Protein AF-A0A315W8T7-F1 (afdb_monomer_lite)

Structure (mmCIF, N/CA/C/O backbone):
data_AF-A0A315W8T7-F1
#
_entry.id   AF-A0A315W8T7-F1
#
loop_
_atom_site.group_PDB
_atom_site.id
_atom_site.type_symbol
_atom_site.label_atom_id
_atom_site.label_alt_id
_atom_site.label_comp_id
_atom_site.label_asym_id
_atom_site.label_entity_id
_atom_site.label_seq_id
_atom_site.pdbx_PDB_ins_code
_atom_site.Cartn_x
_atom_site.Cartn_y
_atom_site.Cartn_z
_atom_site.occupancy
_atom_site.B_iso_or_equiv
_atom_site.auth_seq_id
_atom_site.auth_comp_id
_atom_site.auth_asym_id
_atom_site.auth_atom_id
_atom_site.pdbx_PDB_model_num
ATOM 1 N N . MET A 1 1 ? 5.583 -38.171 -10.403 1.00 35.69 1 MET A N 1
ATOM 2 C CA . MET A 1 1 ? 5.996 -39.082 -11.486 1.00 35.69 1 MET A CA 1
ATOM 3 C C . MET A 1 1 ? 5.333 -38.580 -12.747 1.00 35.69 1 MET A C 1
ATOM 5 O O . MET A 1 1 ? 4.126 -38.417 -12.701 1.00 35.69 1 MET A O 1
ATOM 9 N N . GLU A 1 2 ? 5.968 -38.233 -13.852 1.00 38.88 2 GLU A N 1
ATOM 10 C CA . GLU A 1 2 ? 7.343 -38.261 -14.375 1.00 38.88 2 GLU A CA 1
ATOM 11 C C . GLU A 1 2 ? 7.248 -37.326 -15.604 1.00 38.88 2 GLU A C 1
ATOM 13 O O . GLU A 1 2 ? 6.232 -37.325 -16.294 1.00 38.88 2 GLU A O 1
ATOM 18 N N . GLU A 1 3 ? 8.042 -36.261 -15.670 1.00 45.16 3 GLU A N 1
ATOM 19 C CA . GLU A 1 3 ? 9.165 -36.092 -16.610 1.00 45.16 3 GLU A CA 1
ATOM 20 C C . GLU A 1 3 ? 9.016 -36.660 -18.038 1.00 45.16 3 GLU A C 1
ATOM 22 O O . GLU A 1 3 ? 8.542 -37.772 -18.241 1.00 45.16 3 GLU A O 1
ATOM 27 N N . ALA A 1 4 ? 9.586 -35.892 -18.984 1.00 41.66 4 ALA A N 1
ATOM 28 C CA . ALA A 1 4 ? 9.868 -36.165 -20.405 1.00 41.66 4 ALA A CA 1
ATOM 29 C C . ALA A 1 4 ? 8.889 -35.470 -21.385 1.00 41.66 4 ALA A C 1
ATOM 31 O O . ALA A 1 4 ? 7.680 -35.564 -21.253 1.00 41.66 4 ALA A O 1
ATOM 32 N N . LEU A 1 5 ? 9.304 -34.720 -22.409 1.00 43.66 5 LEU A N 1
ATOM 33 C CA . LEU A 1 5 ? 10.569 -34.694 -23.136 1.00 43.66 5 LEU A CA 1
ATOM 34 C C . LEU A 1 5 ? 10.911 -33.264 -23.587 1.00 43.66 5 LEU A C 1
ATOM 36 O O . LEU A 1 5 ? 10.234 -32.679 -24.433 1.00 43.66 5 LEU A O 1
ATOM 40 N N . PHE A 1 6 ? 12.053 -32.767 -23.118 1.00 43.19 6 PHE A N 1
ATOM 41 C CA . PHE A 1 6 ? 12.866 -31.812 -23.863 1.00 43.19 6 PHE A CA 1
ATOM 42 C C . PHE A 1 6 ? 13.273 -32.464 -25.191 1.00 43.19 6 PHE A C 1
ATOM 44 O O . PHE A 1 6 ? 14.019 -33.444 -25.195 1.00 43.19 6 PHE A O 1
ATOM 51 N N . LYS A 1 7 ? 12.825 -31.920 -26.326 1.00 41.91 7 LYS A N 1
ATOM 52 C CA . LYS A 1 7 ? 13.431 -32.226 -27.625 1.00 41.91 7 LYS A CA 1
ATOM 53 C C . LYS A 1 7 ? 14.141 -30.983 -28.137 1.00 41.91 7 LYS A C 1
ATOM 55 O O . LYS A 1 7 ? 13.555 -30.099 -28.751 1.00 41.91 7 LYS A O 1
ATOM 60 N N . VAL A 1 8 ? 15.426 -30.944 -27.810 1.00 42.12 8 VAL A N 1
ATOM 61 C CA . VAL A 1 8 ? 16.428 -30.035 -28.355 1.00 42.12 8 VAL A CA 1
ATOM 62 C C . VAL A 1 8 ? 16.447 -30.198 -29.875 1.00 42.12 8 VAL A C 1
ATOM 64 O O . VAL A 1 8 ? 16.855 -31.237 -30.390 1.00 42.12 8 VAL A O 1
ATOM 67 N N . VAL A 1 9 ? 15.999 -29.174 -30.599 1.00 43.19 9 VAL A N 1
ATOM 68 C CA . VAL A 1 9 ? 16.287 -29.028 -32.028 1.00 43.19 9 VAL A CA 1
ATOM 69 C C . VAL A 1 9 ? 17.625 -28.306 -32.128 1.00 43.19 9 VAL A C 1
ATOM 71 O O . VAL A 1 9 ? 17.705 -27.082 -32.099 1.00 43.19 9 VAL A O 1
ATOM 74 N N . LEU A 1 10 ? 18.696 -29.095 -32.187 1.00 48.53 10 LEU A N 1
ATOM 75 C CA . LEU A 1 10 ? 20.009 -28.638 -32.619 1.00 48.53 10 LEU A CA 1
ATOM 76 C C . LEU A 1 10 ? 20.023 -28.689 -34.151 1.00 48.53 10 LEU A C 1
ATOM 78 O O . LEU A 1 10 ? 19.919 -29.780 -34.704 1.00 48.53 10 LEU A O 1
ATOM 82 N N . CYS A 1 11 ? 20.103 -27.528 -34.807 1.00 48.28 11 CYS A N 1
ATOM 83 C CA . CYS A 1 11 ? 20.829 -27.290 -36.066 1.00 48.28 11 CYS A CA 1
ATOM 84 C C . CYS A 1 11 ? 20.445 -25.920 -36.647 1.00 48.28 11 CYS A C 1
ATOM 86 O O . CYS A 1 11 ? 19.609 -25.821 -37.539 1.00 48.28 11 CYS A O 1
ATOM 88 N N . SER A 1 12 ? 21.118 -24.858 -36.206 1.00 48.66 12 SER A N 1
ATOM 89 C CA . SER A 1 12 ? 21.429 -23.757 -37.119 1.00 48.66 12 SER A CA 1
ATOM 90 C C . SER A 1 12 ? 22.942 -23.634 -37.179 1.00 48.66 12 SER A C 1
ATOM 92 O O . SER A 1 12 ? 23.592 -23.095 -36.287 1.00 48.66 12 SER A O 1
ATOM 94 N N . THR A 1 13 ? 23.516 -24.222 -38.220 1.00 50.03 13 THR A N 1
ATOM 95 C CA . THR A 1 13 ? 24.895 -23.985 -38.628 1.00 50.03 13 THR A CA 1
ATOM 96 C C . THR A 1 13 ? 25.105 -22.481 -38.778 1.00 50.03 13 THR A C 1
ATOM 98 O O . THR A 1 13 ? 24.496 -21.864 -39.651 1.00 50.03 13 THR A O 1
ATOM 101 N N . ASN A 1 14 ? 25.954 -21.894 -37.933 1.00 51.84 14 ASN A N 1
ATOM 102 C CA . ASN A 1 14 ? 26.433 -20.522 -38.087 1.00 51.84 14 ASN A CA 1
ATOM 103 C C . ASN A 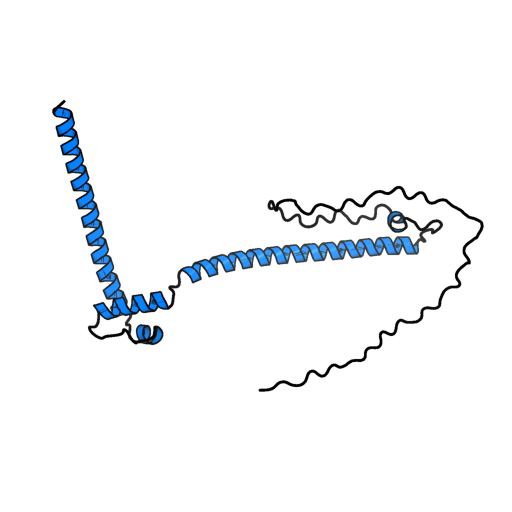1 14 ? 27.254 -20.439 -39.377 1.00 51.84 14 ASN A C 1
ATOM 105 O O . ASN A 1 14 ? 28.462 -20.675 -39.384 1.00 51.84 14 ASN A O 1
ATOM 109 N N . HIS A 1 15 ? 26.583 -20.173 -40.493 1.00 56.75 15 HIS A N 1
ATOM 110 C CA . HIS A 1 15 ? 27.229 -19.986 -41.778 1.00 56.75 15 HIS A CA 1
ATOM 111 C C . HIS A 1 15 ? 27.751 -18.551 -41.829 1.00 56.75 15 HIS A C 1
ATOM 113 O O . HIS A 1 15 ? 27.024 -17.619 -42.158 1.00 56.75 15 HIS A O 1
ATOM 119 N N . ILE A 1 16 ? 29.011 -18.366 -41.435 1.00 63.44 16 ILE A N 1
ATOM 120 C CA . ILE A 1 16 ? 29.723 -17.111 -41.670 1.00 63.44 16 ILE A CA 1
ATOM 121 C C . ILE A 1 16 ? 29.993 -17.066 -43.179 1.00 63.44 16 ILE A C 1
ATOM 123 O O . ILE A 1 16 ? 30.723 -17.932 -43.673 1.00 63.44 16 ILE A O 1
ATOM 127 N N . PRO A 1 17 ? 29.419 -16.119 -43.940 1.00 62.16 17 PRO A N 1
ATOM 128 C CA . PRO A 1 17 ? 29.743 -16.003 -45.350 1.00 62.16 17 PRO A CA 1
ATOM 129 C C . PRO A 1 17 ? 31.244 -15.733 -45.470 1.00 62.16 17 PRO A C 1
ATOM 131 O O . PRO A 1 17 ? 31.768 -14.786 -44.881 1.00 62.16 17 PRO A O 1
ATOM 134 N N . SER A 1 18 ? 31.946 -16.589 -46.215 1.00 61.75 18 SER A N 1
ATOM 135 C CA . SER A 1 18 ? 33.353 -16.386 -46.555 1.00 61.75 18 SER A CA 1
ATOM 136 C C . SER A 1 18 ? 33.446 -15.169 -47.477 1.00 61.75 18 SER A C 1
ATOM 138 O O . SER A 1 18 ? 33.371 -15.270 -48.702 1.00 61.75 18 SER A O 1
ATOM 140 N N . GLY A 1 19 ? 33.513 -13.982 -46.875 1.00 62.97 19 GLY A N 1
ATOM 141 C CA . GLY A 1 19 ? 33.793 -12.745 -47.585 1.00 62.97 19 GLY A CA 1
ATOM 142 C C . GLY A 1 19 ? 35.119 -12.891 -48.324 1.00 62.97 19 GLY A C 1
ATOM 143 O O . GLY A 1 19 ? 36.093 -13.404 -47.770 1.00 62.97 19 GLY A O 1
ATOM 144 N N . ARG A 1 20 ? 35.156 -12.470 -49.593 1.00 64.19 20 ARG A N 1
ATOM 145 C CA . ARG A 1 20 ? 36.379 -12.505 -50.402 1.00 64.19 20 ARG A CA 1
ATOM 146 C C . ARG A 1 20 ? 37.486 -11.757 -49.665 1.00 64.19 20 ARG A C 1
ATOM 148 O O . ARG A 1 20 ? 37.359 -10.566 -49.392 1.00 64.19 20 ARG A O 1
ATOM 155 N N . GLN A 1 21 ? 38.572 -12.458 -49.357 1.00 67.38 21 GLN A N 1
ATOM 156 C CA . GLN A 1 21 ? 39.757 -11.850 -48.775 1.00 67.38 21 GLN A CA 1
ATOM 157 C C . GLN A 1 21 ? 40.348 -10.878 -49.800 1.00 67.38 21 GLN A C 1
ATOM 159 O O . GLN A 1 21 ? 40.832 -11.293 -50.853 1.00 67.38 21 GLN A O 1
ATOM 164 N N . LEU A 1 22 ? 40.266 -9.577 -49.511 1.00 68.00 22 LEU A N 1
ATOM 165 C CA . LEU A 1 22 ? 40.914 -8.562 -50.334 1.00 68.00 22 LEU A CA 1
ATOM 166 C C . LEU A 1 22 ? 42.430 -8.834 -50.355 1.00 68.00 22 LEU A C 1
ATOM 168 O O . LEU A 1 22 ? 42.991 -9.205 -49.315 1.00 68.00 22 LEU A O 1
ATOM 172 N N . PRO A 1 23 ? 43.103 -8.674 -51.509 1.00 64.00 23 PRO A N 1
ATOM 173 C CA . PRO A 1 23 ? 44.546 -8.848 -51.594 1.00 64.00 23 PRO A CA 1
ATOM 174 C C . PRO A 1 23 ? 45.221 -7.888 -50.611 1.00 64.00 23 PRO A C 1
ATOM 176 O O . PRO A 1 23 ? 45.078 -6.670 -50.707 1.00 64.00 23 PRO A O 1
ATOM 179 N N . ARG A 1 24 ? 45.922 -8.447 -49.619 1.00 71.88 24 ARG A N 1
ATOM 180 C CA . ARG A 1 24 ? 46.665 -7.660 -48.633 1.00 71.88 24 ARG A CA 1
ATOM 181 C C . ARG A 1 24 ? 47.980 -7.210 -49.250 1.00 71.88 24 ARG A C 1
ATOM 183 O O . ARG A 1 24 ? 48.739 -8.035 -49.751 1.00 71.88 24 ARG A O 1
ATOM 190 N N . THR A 1 25 ? 48.273 -5.920 -49.159 1.00 67.06 25 THR A N 1
ATOM 191 C CA . THR A 1 25 ? 49.606 -5.397 -49.460 1.00 67.06 25 THR A CA 1
ATOM 192 C C . THR A 1 25 ? 50.591 -5.939 -48.415 1.00 67.06 25 THR A C 1
ATOM 194 O O . THR A 1 25 ? 50.316 -5.805 -47.218 1.00 67.06 25 THR A O 1
ATOM 197 N N . PRO A 1 26 ? 51.716 -6.566 -48.809 1.00 68.12 26 PRO A N 1
ATOM 198 C CA . PRO A 1 26 ? 52.729 -7.017 -47.861 1.00 68.12 26 PRO A CA 1
ATOM 199 C C . PRO A 1 26 ? 53.259 -5.845 -47.019 1.00 68.12 26 PRO A C 1
ATOM 201 O O . PRO A 1 26 ? 53.416 -4.741 -47.552 1.00 68.12 26 PRO A O 1
ATOM 204 N N . PRO A 1 27 ? 53.546 -6.050 -45.721 1.00 61.31 27 PRO A N 1
ATOM 205 C CA . PRO A 1 27 ? 54.082 -4.996 -44.870 1.00 61.31 27 PRO A CA 1
ATOM 206 C C . PRO A 1 27 ? 55.426 -4.504 -45.419 1.00 61.31 27 PRO A C 1
ATOM 208 O O . PRO A 1 27 ? 56.338 -5.291 -45.671 1.00 61.31 27 PRO A O 1
ATOM 211 N N . MET A 1 28 ? 55.544 -3.188 -45.614 1.00 59.66 28 MET A N 1
ATOM 212 C CA . MET A 1 28 ? 56.778 -2.564 -46.087 1.00 59.66 28 MET A CA 1
ATOM 213 C C . MET A 1 28 ? 57.877 -2.731 -45.031 1.00 59.66 28 MET A C 1
ATOM 215 O O . MET A 1 28 ? 57.798 -2.169 -43.941 1.00 59.66 28 MET A O 1
ATOM 219 N N . THR A 1 29 ? 58.925 -3.485 -45.360 1.00 57.62 29 THR A N 1
ATOM 220 C CA . THR A 1 29 ? 60.045 -3.816 -44.459 1.00 57.62 29 THR A CA 1
ATOM 221 C C . THR A 1 29 ? 60.957 -2.628 -44.128 1.00 57.62 29 THR A C 1
ATOM 223 O O . THR A 1 29 ? 61.829 -2.744 -43.269 1.00 57.62 29 THR A O 1
ATOM 226 N N . SER A 1 30 ? 60.761 -1.473 -44.769 1.00 52.28 30 SER A N 1
ATOM 227 C CA . SER A 1 30 ? 61.635 -0.301 -44.657 1.00 52.28 30 SER A CA 1
ATOM 228 C C . SER A 1 30 ? 61.179 0.767 -43.654 1.00 52.28 30 SER A C 1
ATOM 230 O O . SER A 1 30 ? 61.871 1.769 -43.492 1.00 52.28 30 SER A O 1
ATOM 232 N N . VAL A 1 31 ? 60.063 0.581 -42.936 1.00 55.31 31 VAL A N 1
ATOM 233 C CA . VAL A 1 31 ? 59.554 1.585 -41.980 1.00 55.31 31 VAL A CA 1
ATOM 234 C C . VAL A 1 31 ? 59.593 1.049 -40.546 1.00 55.31 31 VAL A C 1
ATOM 236 O O . VAL A 1 31 ? 58.582 0.628 -39.992 1.00 55.31 31 VAL A O 1
ATOM 239 N N . LYS A 1 32 ? 60.764 1.111 -39.900 1.00 54.44 32 LYS A N 1
ATOM 240 C CA . LYS A 1 32 ? 60.857 1.026 -38.432 1.00 54.44 32 LYS A CA 1
ATOM 241 C C . LYS A 1 32 ? 60.460 2.378 -37.835 1.00 54.44 32 LYS A C 1
ATOM 243 O O . LYS A 1 32 ? 61.314 3.218 -37.574 1.00 54.44 32 LYS A O 1
ATOM 248 N N . LYS A 1 33 ? 59.162 2.615 -37.645 1.00 60.38 33 LYS A N 1
ATOM 249 C CA . LYS A 1 33 ? 58.695 3.705 -36.775 1.00 60.38 33 LYS A CA 1
ATOM 250 C C . LYS A 1 33 ? 58.574 3.160 -35.359 1.00 60.38 33 LYS A C 1
ATOM 252 O O . LYS A 1 33 ? 57.745 2.293 -35.109 1.00 60.38 33 LYS A O 1
ATOM 257 N N . HIS A 1 34 ? 59.431 3.650 -34.467 1.00 51.19 34 HIS A N 1
ATOM 258 C CA . HIS A 1 34 ? 59.309 3.424 -33.031 1.00 51.19 34 HIS A CA 1
ATOM 259 C C . HIS A 1 34 ? 58.008 4.091 -32.568 1.00 51.19 34 HIS A C 1
ATOM 261 O O . HIS A 1 34 ? 57.852 5.304 -32.714 1.00 51.19 34 HIS A O 1
ATOM 267 N N . LEU A 1 35 ? 57.040 3.294 -32.120 1.00 51.88 35 LEU A N 1
ATOM 268 C CA . LEU A 1 35 ? 55.821 3.800 -31.501 1.00 51.88 35 LEU A CA 1
ATOM 269 C C . LEU A 1 35 ? 56.092 3.890 -30.001 1.00 51.88 35 LEU A C 1
ATOM 271 O O . LEU A 1 35 ? 56.124 2.868 -29.321 1.00 51.88 35 LEU A O 1
ATOM 275 N N . ASP A 1 36 ? 56.319 5.106 -29.507 1.00 45.78 36 ASP A N 1
ATOM 276 C CA . ASP A 1 36 ? 56.351 5.367 -28.070 1.00 45.78 36 ASP A CA 1
ATOM 277 C C . ASP A 1 36 ? 54.918 5.359 -27.542 1.00 45.78 36 ASP A C 1
ATOM 279 O O . ASP A 1 36 ? 54.160 6.318 -27.713 1.00 45.78 36 ASP A O 1
ATOM 283 N N . PHE A 1 37 ? 54.545 4.264 -26.890 1.00 45.47 37 PHE A N 1
ATOM 284 C CA . PHE A 1 37 ? 53.369 4.231 -26.038 1.00 45.47 37 PHE A CA 1
ATOM 285 C C . PHE A 1 37 ? 53.787 4.796 -24.684 1.00 45.47 37 PHE A C 1
ATOM 287 O O . PHE A 1 37 ? 54.429 4.119 -23.887 1.00 45.47 37 PHE A O 1
ATOM 294 N N . LYS A 1 38 ? 53.471 6.069 -24.431 1.00 48.69 38 LYS A N 1
ATOM 295 C CA . LYS A 1 38 ? 53.431 6.545 -23.049 1.00 48.69 38 LYS A CA 1
ATOM 296 C C . LYS A 1 38 ? 52.260 5.835 -22.377 1.00 48.69 38 LYS A C 1
ATOM 298 O O . LYS A 1 38 ? 51.123 6.055 -22.791 1.00 48.69 38 LYS A O 1
ATOM 303 N N . ASP A 1 39 ? 52.561 4.995 -21.391 1.00 51.25 39 ASP A N 1
ATOM 304 C CA . ASP A 1 39 ? 51.577 4.432 -20.469 1.00 51.25 39 ASP A CA 1
ATOM 305 C C . ASP A 1 39 ? 50.810 5.586 -19.818 1.00 51.25 39 ASP A C 1
ATOM 307 O O . ASP A 1 39 ? 51.316 6.299 -18.953 1.00 51.25 39 ASP A O 1
ATOM 311 N N . VAL A 1 40 ? 49.587 5.807 -20.287 1.00 53.53 40 VAL A N 1
ATOM 312 C CA . VAL A 1 40 ? 48.563 6.487 -19.507 1.00 53.53 40 VAL A CA 1
ATOM 313 C C . VAL A 1 40 ? 47.655 5.369 -19.038 1.00 53.53 40 VAL A C 1
ATOM 315 O O . VAL A 1 40 ? 46.880 4.827 -19.828 1.00 53.53 40 VAL A O 1
ATOM 318 N N . GLU A 1 41 ? 47.809 4.984 -17.773 1.00 45.50 41 GLU A N 1
ATOM 319 C CA . GLU A 1 41 ? 46.903 4.040 -17.129 1.00 45.50 41 GLU A CA 1
ATOM 320 C C . GLU A 1 41 ? 45.456 4.539 -17.279 1.00 45.50 41 GLU A C 1
ATOM 322 O O . GLU A 1 41 ? 45.172 5.717 -17.020 1.00 45.50 41 GLU A O 1
ATOM 327 N N . PRO A 1 42 ? 44.517 3.677 -17.697 1.00 43.22 42 PRO A N 1
ATOM 328 C CA . PRO A 1 42 ? 43.112 4.027 -17.697 1.00 43.22 42 PRO A CA 1
ATOM 329 C C . PRO A 1 42 ? 42.637 4.112 -16.245 1.00 43.22 42 PRO A C 1
ATOM 331 O O . PRO A 1 42 ? 42.427 3.100 -15.578 1.00 43.22 42 PRO A O 1
ATOM 334 N N . VAL A 1 43 ? 42.458 5.336 -15.750 1.00 48.16 43 VAL A N 1
ATOM 335 C CA . VAL A 1 43 ? 41.739 5.579 -14.498 1.00 48.16 43 VAL A CA 1
ATOM 336 C C . VAL A 1 43 ? 40.293 5.133 -14.707 1.00 48.16 43 VAL A C 1
ATOM 338 O O . VAL A 1 43 ? 39.527 5.770 -15.429 1.00 48.16 43 VAL A O 1
ATOM 341 N N . MET A 1 44 ? 39.929 4.012 -14.090 1.00 41.19 44 MET A N 1
ATOM 342 C CA . MET A 1 44 ? 38.543 3.565 -14.002 1.00 41.19 44 MET A CA 1
ATOM 343 C C . MET A 1 44 ? 37.771 4.518 -13.076 1.00 41.19 44 MET A C 1
ATOM 345 O O . MET A 1 44 ? 38.268 4.823 -11.987 1.00 41.19 44 MET A O 1
ATOM 349 N N . PRO A 1 45 ? 36.566 4.987 -13.450 1.00 42.56 45 PRO A N 1
ATOM 350 C CA . PRO A 1 45 ? 35.746 5.787 -12.553 1.00 42.56 45 PRO A CA 1
ATOM 351 C C . PRO A 1 45 ? 35.372 4.958 -11.320 1.00 42.56 45 PRO A C 1
ATOM 353 O O . PRO A 1 45 ? 34.873 3.839 -11.430 1.00 42.56 45 PRO A O 1
ATOM 356 N N . ASN A 1 46 ? 35.650 5.508 -10.143 1.00 41.75 46 ASN A N 1
ATOM 357 C CA . ASN A 1 46 ? 35.302 4.926 -8.855 1.00 41.75 46 ASN A CA 1
ATOM 358 C C . ASN A 1 46 ? 33.780 5.052 -8.644 1.00 41.75 46 ASN A C 1
ATOM 360 O O . ASN A 1 46 ? 33.274 6.163 -8.523 1.00 41.75 46 ASN A O 1
ATOM 364 N N . ASN A 1 47 ? 33.054 3.931 -8.591 1.00 41.94 47 ASN A N 1
ATOM 365 C CA . ASN A 1 47 ? 31.588 3.885 -8.432 1.00 41.94 47 ASN A CA 1
ATOM 366 C C . ASN A 1 47 ? 31.105 4.102 -6.984 1.00 41.94 47 ASN A C 1
ATOM 368 O O . ASN A 1 47 ? 30.005 3.694 -6.625 1.00 41.94 47 ASN A O 1
ATOM 372 N N . ASN A 1 48 ? 31.913 4.749 -6.148 1.00 44.03 48 ASN A N 1
ATOM 373 C CA . ASN A 1 48 ? 31.559 5.054 -4.768 1.00 44.03 48 ASN A CA 1
ATOM 374 C C . ASN A 1 48 ? 31.252 6.549 -4.643 1.00 44.03 48 ASN A C 1
ATOM 376 O O . ASN A 1 48 ? 32.047 7.310 -4.096 1.00 44.03 48 ASN A O 1
ATOM 380 N N . ALA A 1 49 ? 30.109 6.964 -5.186 1.00 43.47 49 ALA A N 1
ATOM 381 C CA . ALA A 1 49 ? 29.475 8.225 -4.830 1.00 43.47 49 ALA A CA 1
ATOM 382 C C . ALA A 1 49 ? 28.080 7.900 -4.300 1.00 43.47 49 ALA A C 1
ATOM 384 O O . ALA A 1 49 ? 27.289 7.232 -4.967 1.00 43.47 49 ALA A O 1
ATOM 385 N N . GLU A 1 50 ? 27.845 8.308 -3.058 1.00 38.09 50 GLU A N 1
ATOM 386 C CA . GLU A 1 50 ? 26.591 8.150 -2.340 1.00 38.09 50 GLU A CA 1
ATOM 387 C C . GLU A 1 50 ? 25.423 8.683 -3.174 1.00 38.09 50 GLU A C 1
ATOM 389 O O . GLU A 1 50 ? 25.507 9.737 -3.807 1.00 38.09 50 GLU A O 1
ATOM 394 N N . ALA A 1 51 ? 24.343 7.906 -3.186 1.00 48.91 51 ALA A N 1
ATOM 395 C CA . ALA A 1 51 ? 23.093 8.256 -3.829 1.00 48.91 51 ALA A CA 1
ATOM 396 C C . ALA A 1 51 ? 22.418 9.385 -3.040 1.00 48.91 51 ALA A C 1
ATOM 398 O O . ALA A 1 51 ? 21.592 9.123 -2.167 1.00 48.91 51 ALA A O 1
ATOM 399 N N . ASP A 1 52 ? 22.783 10.628 -3.345 1.00 37.56 52 ASP A N 1
ATOM 400 C CA . ASP A 1 52 ? 21.925 11.770 -3.059 1.00 37.56 52 ASP A CA 1
ATOM 401 C C . ASP A 1 52 ? 21.022 12.028 -4.267 1.00 37.56 52 ASP A C 1
ATOM 403 O O . ASP A 1 52 ? 21.435 11.946 -5.429 1.00 37.56 52 ASP A O 1
ATOM 407 N N . GLY A 1 53 ? 19.745 12.217 -3.965 1.00 45.88 53 GLY A N 1
ATOM 408 C CA . GLY A 1 53 ? 18.640 12.143 -4.901 1.00 45.88 53 GLY A CA 1
ATOM 409 C C . GLY A 1 53 ? 18.643 13.279 -5.910 1.00 45.88 53 GLY A C 1
ATOM 410 O O . GLY A 1 53 ? 18.038 14.317 -5.685 1.00 45.88 53 GLY A O 1
ATOM 411 N N . ASP A 1 54 ? 19.214 13.023 -7.076 1.00 37.09 54 ASP A N 1
ATOM 412 C CA . ASP A 1 54 ? 18.708 13.577 -8.321 1.00 37.09 54 ASP A CA 1
ATOM 413 C C . ASP A 1 54 ? 18.976 12.532 -9.398 1.00 37.09 54 ASP A C 1
ATOM 415 O O . ASP A 1 54 ? 20.127 12.214 -9.712 1.00 37.09 54 ASP A O 1
ATOM 419 N N . VAL A 1 55 ? 17.914 11.918 -9.926 1.00 47.69 55 VAL A N 1
ATOM 420 C CA . VAL A 1 55 ? 18.041 11.067 -11.109 1.00 47.69 55 VAL A CA 1
ATOM 421 C C . VAL A 1 55 ? 18.439 12.017 -12.224 1.00 47.69 55 VAL A C 1
ATOM 423 O O . VAL A 1 55 ? 17.586 12.611 -12.882 1.00 47.69 55 VAL A O 1
ATOM 426 N N . GLN A 1 56 ? 19.749 12.192 -12.417 1.00 44.06 56 GLN A N 1
ATOM 427 C CA . GLN A 1 56 ? 20.300 12.800 -13.612 1.00 44.06 56 GLN A CA 1
ATOM 428 C C . GLN A 1 56 ? 19.862 11.914 -14.767 1.00 44.06 56 GLN A C 1
ATOM 430 O O . GLN A 1 56 ? 20.535 10.957 -15.149 1.00 44.06 56 GLN A O 1
ATOM 435 N N . VAL A 1 57 ? 18.684 12.238 -15.306 1.00 49.00 57 VAL A N 1
ATOM 436 C CA . VAL A 1 57 ? 18.268 11.915 -16.659 1.00 49.00 57 VAL A CA 1
ATOM 437 C C . VAL A 1 57 ? 19.508 12.141 -17.489 1.00 49.00 57 VAL A C 1
ATOM 439 O O . VAL A 1 57 ? 19.976 13.279 -17.547 1.00 49.00 57 VAL A O 1
ATOM 442 N N . LEU A 1 58 ? 20.065 11.046 -18.016 1.00 49.69 58 LEU A N 1
ATOM 443 C CA . LEU A 1 58 ? 21.280 11.026 -18.813 1.00 49.69 58 LEU A CA 1
ATOM 444 C C . LEU A 1 58 ? 21.195 12.205 -19.771 1.00 49.69 58 LEU A C 1
ATOM 446 O O . LEU A 1 58 ? 20.435 12.195 -20.743 1.00 49.69 58 LEU A O 1
ATOM 450 N N . ARG A 1 59 ? 21.893 13.287 -19.424 1.00 43.47 59 ARG A N 1
ATOM 451 C CA . ARG A 1 59 ? 21.926 14.482 -20.240 1.00 43.47 59 ARG A CA 1
ATOM 452 C C . ARG A 1 59 ? 22.845 14.081 -21.370 1.00 43.47 59 ARG A C 1
ATOM 454 O O . ARG A 1 59 ? 24.054 14.264 -21.282 1.00 43.47 59 ARG A O 1
ATOM 461 N N . CYS A 1 60 ? 22.273 13.443 -22.390 1.00 44.94 60 CYS A N 1
ATOM 462 C CA . CYS A 1 60 ? 22.894 13.270 -23.688 1.00 44.94 60 CYS A CA 1
ATOM 463 C C . CYS A 1 60 ? 23.151 14.679 -24.201 1.00 44.94 60 CYS A C 1
ATOM 465 O O . CYS A 1 60 ? 22.313 15.302 -24.852 1.00 44.94 60 CYS A O 1
ATOM 467 N N . SER A 1 61 ? 24.287 15.232 -23.791 1.00 45.84 61 SER A N 1
ATOM 468 C CA . SER A 1 61 ? 24.792 16.502 -24.264 1.00 45.84 61 SER A CA 1
ATOM 469 C C . SER A 1 61 ? 25.043 16.304 -25.746 1.00 45.84 61 SER A C 1
ATOM 471 O O . SER A 1 61 ? 26.062 15.745 -26.122 1.00 45.84 61 SER A O 1
ATOM 473 N N . SER A 1 62 ? 24.048 16.679 -26.548 1.00 52.66 62 SER A N 1
ATOM 474 C CA . SER A 1 62 ? 24.121 16.954 -27.978 1.00 52.66 62 SER A CA 1
ATOM 475 C C . SER A 1 62 ? 25.128 16.083 -28.736 1.00 52.66 62 SER A C 1
ATOM 477 O O . SER A 1 62 ? 26.292 16.457 -28.857 1.00 52.66 62 SER A O 1
ATOM 479 N N . LEU A 1 63 ? 24.656 15.010 -29.381 1.00 53.53 63 LEU A N 1
ATOM 480 C CA . LEU A 1 63 ? 25.339 14.386 -30.528 1.00 53.53 63 LEU A CA 1
ATOM 481 C C . LEU A 1 63 ? 25.366 15.346 -31.737 1.00 53.53 63 LEU A C 1
ATOM 483 O O . LEU A 1 63 ? 25.036 14.995 -32.866 1.00 53.53 63 LEU A O 1
ATOM 487 N N . LYS A 1 64 ? 25.692 16.620 -31.520 1.00 57.03 64 LYS A N 1
ATOM 488 C CA . LYS A 1 64 ? 26.061 17.514 -32.602 1.00 57.03 64 LYS A CA 1
ATOM 489 C C . LYS A 1 64 ? 27.466 17.099 -32.984 1.00 57.03 64 LYS A C 1
ATOM 491 O O . LYS A 1 64 ? 28.434 17.446 -32.315 1.00 57.03 64 LYS A O 1
ATOM 496 N N . ILE A 1 65 ? 27.565 16.311 -34.047 1.00 62.62 65 ILE A N 1
ATOM 497 C CA . ILE A 1 65 ? 28.832 16.080 -34.729 1.00 62.62 65 ILE A CA 1
ATOM 498 C C . ILE A 1 65 ? 29.238 17.433 -35.327 1.00 62.62 65 ILE A C 1
ATOM 500 O O . ILE A 1 65 ? 28.907 17.763 -36.460 1.00 62.62 65 ILE A O 1
ATOM 504 N N . GLU A 1 66 ? 29.911 18.263 -34.529 1.00 64.12 66 GLU A N 1
ATOM 505 C CA . GLU A 1 66 ? 30.418 19.574 -34.956 1.00 64.12 66 GLU A CA 1
ATOM 506 C C . GLU A 1 66 ? 31.556 19.419 -35.973 1.00 64.12 66 GLU A C 1
ATOM 508 O O . GLU A 1 66 ? 31.824 20.322 -36.762 1.00 64.12 66 GLU A O 1
ATOM 513 N N . ASN A 1 67 ? 32.205 18.249 -35.989 1.00 73.00 67 ASN A N 1
ATOM 514 C CA . ASN A 1 67 ? 33.256 17.920 -36.935 1.00 73.00 67 ASN A CA 1
ATOM 515 C C . ASN A 1 67 ? 33.157 16.446 -37.393 1.00 73.00 67 ASN A C 1
ATOM 517 O O . ASN A 1 67 ? 33.508 15.547 -36.619 1.00 73.00 67 ASN A O 1
ATOM 521 N N . PRO A 1 68 ? 32.758 16.171 -38.651 1.00 71.00 68 PRO A N 1
ATOM 522 C CA . PRO A 1 68 ? 32.609 14.809 -39.178 1.00 71.00 68 PRO A CA 1
ATOM 523 C C . PRO A 1 68 ? 33.939 14.043 -39.270 1.00 71.00 68 PRO A C 1
ATOM 525 O O . PRO A 1 68 ? 33.948 12.816 -39.328 1.00 71.00 68 PRO A O 1
ATOM 528 N N . TYR A 1 69 ? 35.083 14.734 -39.206 1.00 70.88 69 TYR A N 1
ATOM 529 C CA . TYR A 1 69 ? 36.407 14.105 -39.199 1.00 70.88 69 TYR A CA 1
ATOM 530 C C . TYR A 1 69 ? 36.790 13.50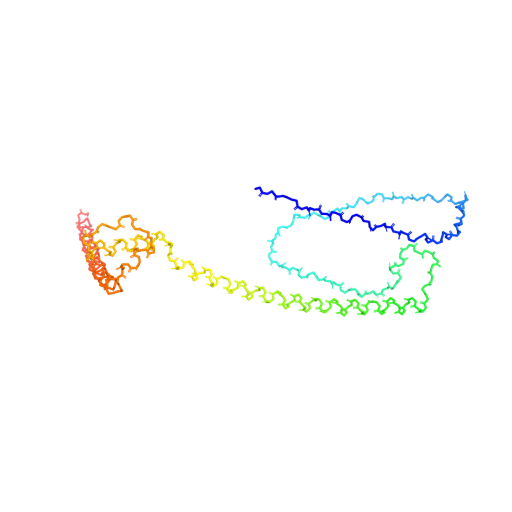0 -37.841 1.00 70.88 69 TYR A C 1
ATOM 532 O O . TYR A 1 69 ? 37.774 12.765 -37.755 1.00 70.88 69 TYR A O 1
ATOM 540 N N . THR A 1 70 ? 36.028 13.768 -36.777 1.00 76.00 70 THR A N 1
ATOM 541 C CA . THR A 1 70 ? 36.281 13.187 -35.446 1.00 76.00 70 THR A CA 1
ATOM 542 C C . THR A 1 70 ? 36.027 11.680 -35.415 1.00 76.00 70 THR A C 1
ATOM 544 O O . THR A 1 70 ? 36.781 10.955 -34.767 1.00 76.00 70 THR A O 1
ATOM 547 N N . MET A 1 71 ? 35.054 11.194 -36.194 1.00 70.06 71 MET A N 1
ATOM 548 C CA . MET A 1 71 ? 34.779 9.762 -36.379 1.00 70.06 71 MET A CA 1
ATOM 549 C C . MET A 1 71 ? 35.872 9.037 -37.177 1.00 70.06 71 MET A C 1
ATOM 551 O O . MET A 1 71 ? 35.987 7.819 -37.102 1.00 70.06 71 MET A O 1
ATOM 555 N N . LEU A 1 72 ? 36.703 9.778 -37.917 1.00 75.81 72 LEU A N 1
ATOM 556 C CA . LEU A 1 72 ? 37.785 9.243 -38.751 1.00 75.81 72 LEU A CA 1
ATOM 557 C C . LEU A 1 72 ? 39.162 9.335 -38.080 1.00 75.81 72 LEU A C 1
ATOM 559 O O . LEU A 1 72 ? 40.199 9.209 -38.743 1.00 75.81 72 LEU A O 1
ATOM 563 N N . LYS A 1 73 ? 39.212 9.568 -36.762 1.00 80.44 73 LYS A N 1
ATOM 564 C CA . LYS A 1 73 ? 40.470 9.628 -36.012 1.00 80.44 73 LYS A CA 1
ATOM 565 C C . LYS A 1 73 ? 41.252 8.320 -36.204 1.00 80.44 73 LYS A C 1
ATOM 567 O O . LYS A 1 73 ? 40.843 7.265 -35.741 1.00 80.44 73 LYS A O 1
ATOM 572 N N . GLY A 1 74 ? 42.397 8.408 -36.886 1.00 81.00 74 GLY A N 1
ATOM 573 C CA . GLY A 1 74 ? 43.262 7.262 -37.205 1.00 81.00 74 GLY A CA 1
ATOM 574 C C . GLY A 1 74 ? 43.247 6.825 -38.676 1.00 81.00 74 GLY A C 1
ATOM 575 O O . GLY A 1 74 ? 44.154 6.109 -39.096 1.00 81.00 74 GLY A O 1
ATOM 576 N N . MET A 1 75 ? 42.308 7.313 -39.494 1.00 82.06 75 MET A N 1
ATOM 577 C CA . MET A 1 75 ? 42.228 7.006 -40.930 1.00 82.06 75 MET A CA 1
ATOM 578 C C . MET A 1 75 ? 43.044 8.001 -41.767 1.00 82.06 75 MET A C 1
ATOM 580 O O . MET A 1 75 ? 42.517 8.901 -42.419 1.00 82.06 75 MET A O 1
ATOM 584 N N . LYS A 1 76 ? 44.374 7.859 -41.736 1.00 79.94 76 LYS A N 1
ATOM 585 C CA . LYS A 1 76 ? 45.285 8.753 -42.470 1.00 79.94 76 LYS A CA 1
ATOM 586 C C . LYS A 1 76 ? 45.151 8.560 -43.988 1.00 79.94 76 LYS A C 1
ATOM 588 O O . LYS A 1 76 ? 45.340 7.455 -44.481 1.00 79.94 76 LYS A O 1
ATOM 593 N N . GLY A 1 77 ? 44.889 9.648 -44.716 1.00 80.94 77 GLY A N 1
ATOM 594 C CA . GLY A 1 77 ? 44.777 9.653 -46.183 1.00 80.94 77 GLY A CA 1
ATOM 595 C C . GLY A 1 77 ? 43.376 9.355 -46.724 1.00 80.94 77 GLY A C 1
ATOM 596 O O . GLY A 1 77 ? 43.189 9.382 -47.936 1.00 80.94 77 GLY A O 1
ATOM 597 N N . TYR A 1 78 ? 42.397 9.102 -45.852 1.00 83.44 78 TYR A N 1
ATOM 598 C CA . TYR A 1 78 ? 40.998 9.041 -46.262 1.00 83.44 78 TYR A CA 1
ATOM 599 C C . TYR A 1 78 ? 40.430 10.458 -46.390 1.00 83.44 78 TYR A C 1
ATOM 601 O O . TYR A 1 78 ? 40.593 11.282 -45.486 1.00 83.44 78 TYR A O 1
ATOM 609 N N . HIS A 1 79 ? 39.755 10.731 -47.502 1.00 84.06 79 HIS A N 1
ATOM 610 C CA . HIS A 1 79 ? 39.048 11.983 -47.743 1.00 84.06 79 HIS A CA 1
ATOM 611 C C . HIS A 1 79 ? 37.557 11.686 -47.837 1.00 84.06 79 HIS A C 1
ATOM 613 O O . HIS A 1 79 ? 37.149 10.882 -48.669 1.00 84.06 79 HIS A O 1
ATOM 619 N N . LEU A 1 80 ? 36.766 12.330 -46.975 1.00 86.44 80 LEU A N 1
ATOM 620 C CA . LEU A 1 80 ? 35.312 12.224 -47.016 1.00 86.44 80 LEU A CA 1
ATOM 621 C C . LEU A 1 80 ? 34.804 12.703 -48.373 1.00 86.44 80 LEU A C 1
ATOM 623 O O . LEU A 1 80 ? 35.105 13.821 -48.802 1.00 86.44 80 LEU A O 1
ATOM 627 N N . THR A 1 81 ? 34.031 11.854 -49.034 1.00 89.56 81 THR A N 1
ATOM 628 C CA . THR A 1 81 ? 33.315 12.226 -50.248 1.00 89.56 81 THR A CA 1
ATOM 629 C C . THR A 1 81 ? 32.067 13.046 -49.896 1.00 89.56 81 THR A C 1
ATOM 631 O O . THR A 1 81 ? 31.610 13.034 -48.747 1.00 89.56 81 THR A O 1
ATOM 634 N N . PRO A 1 82 ? 31.476 13.768 -50.864 1.00 90.00 82 PRO A N 1
ATOM 635 C CA . PRO A 1 82 ? 30.186 14.426 -50.659 1.00 90.00 82 PRO A CA 1
ATOM 636 C C . PRO A 1 82 ? 29.086 13.462 -50.186 1.00 90.00 82 PRO A C 1
ATOM 638 O O . PRO A 1 82 ? 28.271 13.839 -49.343 1.00 90.00 82 PRO A O 1
ATOM 641 N N . ASP A 1 83 ? 29.103 12.217 -50.671 1.00 91.19 83 ASP A N 1
ATOM 642 C CA . ASP A 1 83 ? 28.149 11.179 -50.272 1.00 91.19 83 ASP A CA 1
ATOM 643 C C . ASP A 1 83 ? 28.341 10.770 -48.806 1.00 91.19 83 ASP A C 1
ATOM 645 O O . ASP A 1 83 ? 27.362 10.670 -48.064 1.00 91.19 83 ASP A O 1
ATOM 649 N N . ASP A 1 84 ? 29.592 10.625 -48.355 1.00 88.19 84 ASP A N 1
ATOM 650 C CA . ASP A 1 84 ? 29.909 10.313 -46.955 1.00 88.19 84 ASP A CA 1
ATOM 651 C C . ASP A 1 84 ? 29.418 11.417 -46.007 1.00 88.19 84 ASP A C 1
ATOM 653 O O . ASP A 1 84 ? 28.841 11.139 -44.955 1.00 88.19 84 ASP A O 1
ATOM 657 N N . LEU A 1 85 ? 29.616 12.687 -46.379 1.00 86.75 85 LEU A N 1
ATOM 658 C CA . LEU A 1 85 ? 29.150 13.830 -45.588 1.00 86.75 85 LEU A CA 1
ATOM 659 C C . LEU A 1 85 ? 27.623 13.854 -45.480 1.00 86.75 85 LEU A C 1
ATOM 661 O O . LEU A 1 85 ? 27.087 14.120 -44.403 1.00 86.75 85 LEU A O 1
ATOM 665 N N . ASN A 1 86 ? 26.928 13.559 -46.580 1.00 88.62 86 ASN A N 1
ATOM 666 C CA . ASN A 1 86 ? 25.472 13.486 -46.596 1.00 88.62 86 ASN A CA 1
ATOM 667 C C . ASN A 1 86 ? 24.958 12.325 -45.732 1.00 88.62 86 ASN A C 1
ATOM 669 O O . ASN A 1 86 ? 24.012 12.496 -44.967 1.00 88.62 86 ASN A O 1
ATOM 673 N N . PHE A 1 87 ? 25.619 11.166 -45.795 1.00 89.56 87 PHE A N 1
ATOM 674 C CA . PHE A 1 87 ? 25.298 10.017 -44.954 1.00 89.56 87 PHE A CA 1
ATOM 675 C C . PHE A 1 87 ? 25.471 10.327 -43.461 1.00 89.56 87 PHE A C 1
ATOM 677 O O . PHE A 1 87 ? 24.550 10.084 -42.685 1.00 89.56 87 PHE A O 1
ATOM 684 N N . ILE A 1 88 ? 26.611 10.905 -43.060 1.00 86.00 88 ILE A N 1
ATOM 685 C CA . ILE A 1 88 ? 26.884 11.266 -41.656 1.00 86.00 88 ILE A CA 1
ATOM 686 C C . ILE A 1 88 ? 25.846 12.267 -41.150 1.00 86.00 88 ILE A C 1
ATOM 688 O O . ILE A 1 88 ? 25.321 12.108 -40.049 1.00 86.00 88 ILE A O 1
ATOM 692 N N . LYS A 1 89 ? 25.526 13.282 -41.960 1.00 86.56 89 LYS A N 1
ATOM 693 C CA . LYS A 1 89 ? 24.520 14.284 -41.609 1.00 86.56 89 LYS A CA 1
ATOM 694 C C . LYS A 1 89 ? 23.145 13.648 -41.413 1.00 86.56 89 LYS A C 1
ATOM 696 O O . LYS A 1 89 ? 22.539 13.853 -40.368 1.00 86.56 89 LYS A O 1
ATOM 701 N N . LYS A 1 90 ? 22.689 12.850 -42.382 1.00 89.88 90 LYS A N 1
ATOM 702 C CA . LYS A 1 90 ? 21.399 12.160 -42.305 1.00 89.88 90 LYS A CA 1
ATOM 703 C C . LYS A 1 90 ? 21.330 11.245 -41.085 1.00 89.88 90 LYS A C 1
ATOM 705 O O . LYS A 1 90 ? 20.353 11.276 -40.353 1.00 89.88 90 LYS A O 1
ATOM 710 N N . LYS A 1 91 ? 22.385 10.467 -40.831 1.00 85.69 91 LYS A N 1
ATOM 711 C CA . LYS A 1 91 ? 22.415 9.554 -39.688 1.00 85.69 91 LYS A CA 1
ATOM 712 C C . LYS A 1 91 ? 22.333 10.300 -38.356 1.00 85.69 91 LYS A C 1
ATOM 714 O O . LYS A 1 91 ? 21.634 9.839 -37.463 1.00 85.69 91 LYS A O 1
ATOM 719 N N . ALA A 1 92 ? 23.006 11.445 -38.239 1.00 85.44 92 ALA A N 1
ATOM 720 C CA . ALA A 1 92 ? 22.916 12.282 -37.050 1.00 85.44 92 ALA A CA 1
ATOM 721 C C . ALA A 1 92 ? 21.502 12.858 -36.861 1.00 85.44 92 ALA A C 1
ATOM 723 O O . ALA A 1 92 ? 21.017 12.910 -35.738 1.00 85.44 92 ALA A O 1
ATOM 724 N N . GLU A 1 93 ? 20.838 13.282 -37.941 1.00 87.06 93 GLU A N 1
ATOM 725 C CA . GLU A 1 93 ? 19.448 13.758 -37.904 1.00 87.06 93 GLU A CA 1
ATOM 726 C C . GLU A 1 93 ? 18.485 12.652 -37.443 1.00 87.06 93 GLU A C 1
ATOM 728 O O . GLU A 1 93 ? 17.744 12.876 -36.485 1.00 87.06 93 GLU A O 1
ATOM 733 N N . ASP A 1 94 ? 18.575 11.456 -38.036 1.00 87.69 94 ASP A N 1
ATOM 734 C CA . ASP A 1 94 ? 17.765 10.289 -37.657 1.00 87.69 94 ASP A CA 1
ATOM 735 C C . ASP A 1 94 ? 17.982 9.912 -36.170 1.00 87.69 94 ASP A C 1
ATOM 737 O O . ASP A 1 94 ? 17.032 9.638 -35.441 1.00 87.69 94 ASP A O 1
ATOM 741 N N . GLU A 1 95 ? 19.232 9.938 -35.686 1.00 87.81 95 GLU A N 1
ATOM 742 C CA . GLU A 1 95 ? 19.560 9.657 -34.277 1.00 87.81 95 GLU A CA 1
ATOM 743 C C . GLU A 1 95 ? 19.012 10.716 -33.308 1.00 87.81 95 GLU A C 1
ATOM 745 O O . GLU A 1 95 ? 18.605 10.378 -32.196 1.00 87.81 95 GLU A O 1
ATOM 750 N N . HIS A 1 96 ? 18.993 11.997 -33.697 1.00 84.50 96 HIS A N 1
ATOM 751 C CA . HIS A 1 96 ? 18.400 13.058 -32.871 1.00 84.50 96 HIS A CA 1
ATOM 752 C C . HIS A 1 96 ? 16.885 12.905 -32.753 1.00 84.50 96 HIS A C 1
ATOM 754 O O . HIS A 1 96 ? 16.338 13.150 -31.676 1.00 84.50 96 HIS A O 1
ATOM 760 N N . GLU A 1 97 ? 16.216 12.510 -33.836 1.00 88.12 97 GLU A N 1
ATOM 761 C CA . GLU A 1 97 ? 14.775 12.251 -33.843 1.00 88.12 97 GLU A CA 1
ATOM 762 C C . GLU A 1 97 ? 14.426 11.052 -32.952 1.00 88.12 97 GLU A C 1
ATOM 764 O O . GLU A 1 97 ? 13.637 11.195 -32.016 1.00 88.12 97 GLU A O 1
ATOM 769 N N . GLU A 1 98 ? 15.102 9.915 -33.142 1.00 92.19 98 GLU A N 1
ATOM 770 C CA . GLU A 1 98 ? 14.906 8.706 -32.330 1.00 92.19 98 GLU A CA 1
ATOM 771 C C . GLU A 1 98 ? 15.162 8.977 -30.836 1.00 92.19 98 GLU A C 1
ATOM 773 O O . GLU A 1 98 ? 14.398 8.559 -29.962 1.00 92.19 98 GLU A O 1
ATOM 778 N N . LEU A 1 99 ? 16.202 9.753 -30.514 1.00 91.56 99 LEU A N 1
ATOM 779 C CA . LEU A 1 99 ? 16.513 10.120 -29.133 1.00 91.56 99 LEU A CA 1
ATOM 780 C C . LEU A 1 99 ? 15.433 11.015 -28.509 1.00 91.56 99 LEU A C 1
ATOM 782 O O . LEU A 1 99 ? 15.120 10.863 -27.324 1.00 91.56 99 LEU A O 1
ATOM 786 N N . ALA A 1 100 ? 14.847 11.932 -29.281 1.00 92.75 100 ALA A N 1
ATOM 787 C CA . ALA A 1 100 ? 13.750 12.774 -28.815 1.00 92.75 100 ALA A CA 1
ATOM 788 C C . ALA A 1 100 ? 12.484 11.950 -28.528 1.00 92.75 100 ALA A C 1
ATOM 790 O O . ALA A 1 100 ? 11.838 12.164 -27.495 1.00 92.75 100 ALA A O 1
ATOM 791 N N . GLU A 1 101 ? 12.160 10.981 -29.386 1.00 95.00 101 GLU A N 1
ATOM 792 C CA . GLU A 1 101 ? 11.042 10.053 -29.188 1.00 95.00 101 GLU A CA 1
ATOM 793 C C . GLU A 1 101 ? 11.233 9.193 -27.936 1.00 95.00 101 GLU A C 1
ATOM 795 O O . GLU A 1 101 ? 10.347 9.140 -27.077 1.00 95.00 101 GLU A O 1
ATOM 800 N N . ILE A 1 102 ? 12.415 8.591 -27.767 1.00 94.69 102 ILE A N 1
ATOM 801 C CA . ILE A 1 102 ? 12.751 7.790 -26.581 1.00 94.69 102 ILE A CA 1
ATOM 802 C C . ILE A 1 102 ? 12.660 8.644 -25.313 1.00 94.69 102 ILE A C 1
ATOM 804 O O . ILE A 1 102 ? 12.117 8.201 -24.299 1.00 94.69 102 ILE A O 1
ATOM 808 N N . GLN A 1 103 ? 13.144 9.888 -25.349 1.00 95.75 103 GLN A N 1
ATOM 809 C CA . GLN A 1 103 ? 13.055 10.787 -24.201 1.00 95.75 103 GLN A CA 1
ATOM 810 C C . GLN A 1 103 ? 11.599 11.139 -23.858 1.00 95.75 103 GLN A C 1
ATOM 812 O O . GLN A 1 103 ? 11.256 11.263 -22.677 1.00 95.75 103 GLN A O 1
ATOM 817 N N . ALA A 1 104 ? 10.741 11.327 -24.862 1.00 96.44 104 ALA A N 1
ATOM 818 C CA . ALA A 1 104 ? 9.319 11.578 -24.655 1.00 96.44 104 ALA A CA 1
ATOM 819 C C . ALA A 1 104 ? 8.619 10.357 -24.041 1.00 96.44 104 ALA A C 1
ATOM 821 O O . ALA A 1 104 ? 7.877 10.515 -23.067 1.00 96.44 104 ALA A O 1
ATOM 822 N N . LEU A 1 105 ? 8.914 9.157 -24.547 1.00 97.19 105 LEU A N 1
ATOM 823 C CA . LEU A 1 105 ? 8.381 7.901 -24.022 1.00 97.19 105 LEU A CA 1
ATOM 824 C C . LEU A 1 105 ? 8.813 7.678 -22.570 1.00 97.19 105 LEU A C 1
ATOM 826 O O . LEU A 1 105 ? 7.969 7.468 -21.704 1.00 97.19 105 LEU A O 1
ATOM 830 N N . LEU A 1 106 ? 10.103 7.857 -22.271 1.00 97.50 106 LEU A N 1
ATOM 831 C CA . LEU A 1 106 ? 10.632 7.732 -20.913 1.00 97.50 106 LEU A CA 1
ATOM 832 C C . LEU A 1 106 ? 9.937 8.693 -19.938 1.00 97.50 106 LEU A C 1
ATOM 834 O O . LEU A 1 106 ? 9.580 8.305 -18.829 1.00 97.50 106 LEU A O 1
ATOM 838 N N . LYS A 1 107 ? 9.702 9.948 -20.340 1.00 97.81 107 LYS A N 1
ATOM 839 C CA . LYS A 1 107 ? 8.964 10.917 -19.511 1.00 97.81 107 LYS A CA 1
ATOM 840 C C . LYS A 1 107 ? 7.525 10.475 -19.248 1.00 97.81 107 LYS A C 1
ATOM 842 O O . LYS A 1 107 ? 7.002 10.755 -18.171 1.00 97.81 107 LYS A O 1
ATOM 847 N N . MET A 1 108 ? 6.872 9.844 -20.221 1.00 97.88 108 MET A N 1
ATOM 848 C CA . MET A 1 108 ? 5.524 9.309 -20.045 1.00 97.88 108 MET A CA 1
ATOM 849 C C . MET A 1 108 ? 5.529 8.132 -19.065 1.00 97.88 108 MET A C 1
ATOM 851 O O . MET A 1 108 ? 4.733 8.124 -18.127 1.00 97.88 108 MET A O 1
ATOM 855 N N . ASP A 1 109 ? 6.462 7.198 -19.231 1.00 97.06 109 ASP A N 1
ATOM 856 C CA . ASP A 1 109 ? 6.586 6.011 -18.384 1.00 97.06 109 ASP A CA 1
ATOM 857 C C . ASP A 1 109 ? 6.918 6.369 -16.935 1.00 97.06 109 ASP A C 1
ATOM 859 O O . ASP A 1 109 ? 6.306 5.826 -16.016 1.00 97.06 109 ASP A O 1
ATOM 863 N N . VAL A 1 110 ? 7.811 7.339 -16.712 1.00 97.88 110 VAL A N 1
ATOM 864 C CA . VAL A 1 110 ? 8.112 7.855 -15.366 1.00 97.88 110 VAL A CA 1
ATOM 865 C C . VAL A 1 110 ? 6.852 8.417 -14.707 1.00 97.88 110 VAL A C 1
ATOM 867 O O . VAL A 1 110 ? 6.545 8.053 -13.574 1.00 97.88 110 VAL A O 1
ATOM 870 N N . LYS A 1 111 ? 6.059 9.224 -15.424 1.00 98.06 111 LYS A N 1
ATOM 871 C CA . LYS A 1 111 ? 4.793 9.760 -14.893 1.00 98.06 111 LYS A CA 1
ATOM 872 C C . LYS A 1 111 ? 3.776 8.661 -14.584 1.00 98.06 111 LYS A C 1
ATOM 874 O O . LYS A 1 111 ? 3.077 8.735 -13.575 1.00 98.06 111 LYS A O 1
ATOM 879 N N . MET A 1 112 ? 3.671 7.641 -15.438 1.00 98.12 112 MET A N 1
ATOM 880 C CA . MET A 1 112 ? 2.788 6.499 -15.177 1.00 98.12 112 MET A CA 1
ATOM 881 C C . MET A 1 112 ? 3.249 5.695 -13.962 1.00 98.12 112 MET A C 1
ATOM 883 O O . MET A 1 112 ? 2.418 5.277 -13.155 1.00 98.12 112 MET A O 1
ATOM 887 N N . LEU A 1 113 ? 4.560 5.513 -13.800 1.00 97.88 113 LEU A N 1
ATOM 888 C CA . LEU A 1 113 ? 5.136 4.851 -12.638 1.00 97.88 113 LEU A CA 1
ATOM 889 C C . LEU A 1 113 ? 4.840 5.634 -11.357 1.00 97.88 113 LEU A C 1
ATOM 891 O O . LEU A 1 113 ? 4.365 5.039 -10.395 1.00 97.88 113 LEU A O 1
ATOM 895 N N . GLU A 1 114 ? 5.049 6.950 -11.341 1.00 98.06 114 GLU A N 1
ATOM 896 C CA . GLU A 1 114 ? 4.715 7.812 -10.198 1.00 98.06 114 GLU A CA 1
ATOM 897 C C . GLU A 1 114 ? 3.238 7.684 -9.798 1.00 98.06 114 GLU A C 1
ATOM 899 O O . GLU A 1 114 ? 2.924 7.492 -8.619 1.00 98.06 114 GLU A O 1
ATOM 904 N N . LEU A 1 115 ? 2.324 7.700 -10.775 1.00 97.81 115 LEU A N 1
ATOM 905 C CA . LEU A 1 115 ? 0.893 7.504 -10.531 1.00 97.81 115 LEU A CA 1
ATOM 906 C C . LEU A 1 115 ? 0.593 6.112 -9.951 1.00 97.81 115 LEU A C 1
ATOM 908 O O . LEU A 1 115 ? -0.177 5.986 -8.995 1.00 97.81 115 LEU A O 1
ATOM 912 N N . ALA A 1 116 ? 1.215 5.065 -10.495 1.00 97.62 116 ALA A N 1
ATOM 913 C CA . ALA A 1 116 ? 1.062 3.699 -10.003 1.00 97.62 116 ALA A CA 1
ATOM 914 C C . ALA A 1 116 ? 1.615 3.537 -8.578 1.00 97.62 116 ALA A C 1
ATOM 916 O O . ALA A 1 116 ? 1.010 2.852 -7.752 1.00 97.62 116 ALA A O 1
ATOM 917 N N . LEU A 1 117 ? 2.732 4.198 -8.256 1.00 97.88 117 LEU A N 1
ATOM 918 C CA . LEU A 1 117 ? 3.300 4.226 -6.909 1.00 97.88 117 LEU A CA 1
ATOM 919 C C . LEU A 1 117 ? 2.346 4.904 -5.925 1.00 97.88 117 LEU A C 1
ATOM 921 O O . LEU A 1 117 ? 2.064 4.329 -4.873 1.00 97.88 117 LEU A O 1
ATOM 925 N N . ALA A 1 118 ? 1.796 6.068 -6.278 1.00 96.81 118 ALA A N 1
ATOM 926 C CA . ALA A 1 118 ? 0.813 6.763 -5.451 1.00 96.81 118 ALA A CA 1
ATOM 927 C C . ALA A 1 118 ? -0.433 5.893 -5.203 1.00 96.81 118 ALA A C 1
ATOM 929 O O . ALA A 1 118 ? -0.877 5.754 -4.064 1.00 96.81 118 ALA A O 1
ATOM 930 N N . SER A 1 119 ? -0.949 5.233 -6.245 1.00 96.94 119 SER A N 1
ATOM 931 C CA . SER A 1 119 ? -2.076 4.297 -6.135 1.00 96.94 119 SER A CA 1
ATOM 932 C C . SER A 1 119 ? -1.757 3.073 -5.266 1.00 96.94 119 SER A C 1
ATOM 934 O O . SER A 1 119 ? -2.601 2.610 -4.495 1.00 96.94 119 SER A O 1
ATOM 936 N N . ARG A 1 120 ? -0.531 2.547 -5.337 1.00 97.19 120 ARG A N 1
ATOM 937 C CA . ARG A 1 120 ? -0.110 1.427 -4.490 1.00 97.19 120 ARG A CA 1
ATOM 938 C C . ARG A 1 120 ? -0.034 1.830 -3.024 1.00 97.19 120 ARG A C 1
ATOM 940 O O . ARG A 1 120 ? -0.495 1.072 -2.179 1.00 97.19 120 ARG A O 1
ATOM 947 N N . VAL A 1 121 ? 0.517 3.006 -2.724 1.00 97.06 121 VAL A N 1
ATOM 948 C CA . VAL A 1 121 ? 0.613 3.520 -1.349 1.00 97.06 121 VAL A CA 1
ATOM 949 C C . VAL A 1 121 ? -0.775 3.656 -0.732 1.00 97.06 121 VAL A C 1
ATOM 951 O O . VAL A 1 121 ? -0.998 3.161 0.371 1.00 97.06 121 VAL A O 1
ATOM 954 N N . THR A 1 122 ? -1.733 4.248 -1.450 1.00 94.38 122 THR A N 1
ATOM 955 C CA . THR A 1 122 ? -3.108 4.373 -0.945 1.00 94.38 122 THR A CA 1
ATOM 956 C C . THR A 1 122 ? -3.748 3.006 -0.725 1.00 94.38 122 THR A C 1
ATOM 958 O O . THR A 1 122 ? -4.301 2.755 0.344 1.00 94.38 122 THR A O 1
ATOM 961 N N . THR A 1 123 ? -3.594 2.086 -1.678 1.00 95.25 123 THR A N 1
ATOM 962 C CA . THR A 1 123 ? -4.108 0.715 -1.554 1.00 95.25 123 THR A CA 1
ATOM 963 C C . THR A 1 123 ? -3.496 -0.004 -0.350 1.00 95.25 123 THR A C 1
ATOM 965 O O . THR A 1 123 ? -4.208 -0.651 0.415 1.00 95.25 123 THR A O 1
ATOM 968 N N . GLN A 1 124 ? -2.193 0.151 -0.115 1.00 94.81 124 GLN A N 1
ATOM 969 C CA . GLN A 1 124 ? -1.506 -0.485 1.005 1.00 94.81 124 GLN A CA 1
ATOM 970 C C . GLN A 1 124 ? -1.969 0.057 2.358 1.00 94.81 124 GLN A C 1
ATOM 972 O O . GLN A 1 124 ? -2.189 -0.730 3.278 1.00 94.81 124 GLN A O 1
ATOM 977 N N . VAL A 1 125 ? -2.204 1.368 2.466 1.00 95.88 125 VAL A N 1
ATOM 978 C CA . VAL A 1 125 ? -2.824 1.958 3.660 1.00 95.88 125 VAL A CA 1
ATOM 979 C C . VAL A 1 125 ? -4.222 1.377 3.872 1.00 95.88 125 VAL A C 1
ATOM 981 O O . VAL A 1 125 ? -4.522 0.921 4.971 1.00 95.88 125 VAL A O 1
ATOM 984 N N . THR A 1 126 ? -5.062 1.299 2.836 1.00 94.81 126 THR A N 1
ATOM 985 C CA . THR A 1 126 ? -6.413 0.727 2.989 1.00 94.81 126 THR A CA 1
ATOM 986 C C . THR A 1 126 ? -6.399 -0.747 3.388 1.00 94.81 126 THR A C 1
ATOM 988 O O . THR A 1 126 ? -7.187 -1.152 4.236 1.00 94.81 126 THR A O 1
ATOM 991 N N . LEU A 1 127 ? -5.472 -1.542 2.846 1.00 92.31 127 LEU A N 1
ATOM 992 C CA . LEU A 1 127 ? -5.308 -2.947 3.216 1.00 92.31 127 LEU A CA 1
ATOM 993 C C . LEU A 1 127 ? -4.808 -3.104 4.651 1.00 92.31 127 LEU A C 1
ATOM 995 O O . LEU A 1 127 ? -5.238 -4.025 5.334 1.00 92.31 127 LEU A O 1
ATOM 999 N N . SER A 1 128 ? -3.958 -2.194 5.132 1.00 92.44 128 SER A N 1
ATOM 1000 C CA . SER A 1 128 ? -3.477 -2.216 6.520 1.00 92.44 128 SER A CA 1
ATOM 1001 C C . SER A 1 128 ? -4.576 -1.961 7.560 1.00 92.44 128 SER A C 1
ATOM 1003 O O . SER A 1 128 ? -4.407 -2.318 8.720 1.00 92.44 128 SER A O 1
ATOM 1005 N N . LEU A 1 129 ? -5.712 -1.379 7.151 1.00 93.38 129 LEU A N 1
ATOM 1006 C CA . LEU A 1 129 ? -6.892 -1.209 8.005 1.00 93.38 129 LEU A CA 1
ATOM 1007 C C . LEU A 1 129 ? -7.741 -2.483 8.100 1.00 93.38 129 LEU A C 1
ATOM 1009 O O . LEU A 1 129 ? -8.605 -2.574 8.972 1.00 93.38 129 LEU A O 1
ATOM 1013 N N . VAL A 1 130 ? -7.540 -3.445 7.195 1.00 91.19 130 VAL A N 1
ATOM 1014 C CA . VAL A 1 130 ? -8.260 -4.716 7.233 1.00 91.19 130 VAL A CA 1
ATOM 1015 C C . VAL A 1 130 ? -7.618 -5.587 8.317 1.00 91.19 130 VAL A C 1
ATOM 1017 O O . VAL A 1 130 ? -6.423 -5.873 8.232 1.00 91.19 130 VAL A O 1
ATOM 1020 N N . PRO A 1 131 ? -8.378 -6.015 9.338 1.00 91.31 131 PRO A N 1
ATOM 1021 C CA . PRO A 1 131 ? -7.847 -6.861 10.398 1.00 91.31 131 PRO A CA 1
ATOM 1022 C C . PRO A 1 131 ? -7.372 -8.203 9.840 1.00 91.31 131 PRO A C 1
ATOM 1024 O O . PRO A 1 131 ? -7.900 -8.707 8.842 1.00 91.31 131 PRO A O 1
ATOM 1027 N N . SER A 1 132 ? -6.393 -8.810 10.510 1.00 93.19 132 SER A N 1
ATOM 1028 C CA . SER A 1 132 ? -5.962 -10.158 10.155 1.00 93.19 132 SER A CA 1
ATOM 1029 C C . SER A 1 132 ? -7.086 -11.176 10.396 1.00 93.19 132 SER A C 1
ATOM 1031 O O . SER A 1 132 ? -8.032 -10.934 11.149 1.00 93.19 132 SER A O 1
ATOM 1033 N N . SER A 1 133 ? -6.988 -12.353 9.769 1.00 93.50 133 SER A N 1
ATOM 1034 C CA . SER A 1 133 ? -7.947 -13.445 10.003 1.00 93.50 133 SER A CA 1
ATOM 1035 C C . SER A 1 133 ? -7.980 -13.883 11.473 1.00 93.50 133 SER A C 1
ATOM 1037 O O . SER A 1 133 ? -9.043 -14.243 11.982 1.00 93.50 133 SER A O 1
ATOM 1039 N N . ASP A 1 134 ? -6.836 -13.834 12.158 1.00 92.50 134 ASP A N 1
ATOM 1040 C CA . ASP A 1 134 ? -6.733 -14.188 13.575 1.00 92.50 134 ASP A CA 1
ATOM 1041 C C . ASP A 1 134 ? -7.399 -13.128 14.457 1.00 92.50 134 ASP A C 1
ATOM 1043 O O . ASP A 1 134 ? -8.169 -13.473 15.358 1.00 92.50 134 ASP A O 1
ATOM 1047 N N . ASP A 1 135 ? -7.189 -11.842 14.156 1.00 94.69 135 ASP A N 1
ATOM 1048 C CA . ASP A 1 135 ? -7.892 -10.743 14.830 1.00 94.69 135 ASP A CA 1
ATOM 1049 C C . ASP A 1 135 ? -9.401 -10.879 14.651 1.00 94.69 135 ASP A C 1
ATOM 1051 O O . ASP A 1 135 ? -10.160 -10.803 15.618 1.00 94.69 135 ASP A O 1
ATOM 1055 N N . LEU A 1 136 ? -9.840 -11.167 13.425 1.00 93.94 136 LEU A N 1
ATOM 1056 C CA . LEU A 1 136 ? -11.247 -11.342 13.100 1.00 93.94 136 LEU A CA 1
ATOM 1057 C C . LEU A 1 136 ? -11.862 -12.537 13.846 1.00 93.94 136 LEU A C 1
ATOM 1059 O O . LEU A 1 136 ? -12.972 -12.430 14.370 1.00 93.94 136 LEU A O 1
ATOM 1063 N N . ALA A 1 137 ? -11.132 -13.650 13.966 1.00 93.62 137 ALA A N 1
ATOM 1064 C CA . ALA A 1 137 ? -11.550 -14.803 14.762 1.00 93.62 137 ALA A CA 1
ATOM 1065 C C . ALA A 1 137 ? -11.652 -14.467 16.257 1.00 93.62 137 ALA A C 1
ATOM 1067 O O . ALA A 1 137 ? -12.605 -14.878 16.925 1.00 93.62 137 ALA A O 1
ATOM 1068 N N . ASN A 1 138 ? -10.695 -13.706 16.789 1.00 92.88 138 ASN A N 1
ATOM 1069 C CA . ASN A 1 138 ? -10.689 -13.274 18.185 1.00 92.88 138 ASN A CA 1
ATOM 1070 C C . ASN A 1 138 ? -11.856 -12.327 18.487 1.00 92.88 138 ASN A C 1
ATOM 1072 O O . ASN A 1 138 ? -12.556 -12.517 19.483 1.00 92.88 138 ASN A O 1
ATOM 1076 N N . TRP A 1 139 ? -12.118 -11.353 17.612 1.00 93.44 139 TRP A N 1
ATOM 1077 C CA . TRP A 1 139 ? -13.255 -10.439 17.738 1.00 93.44 139 TRP A CA 1
ATOM 1078 C C . TRP A 1 139 ? -14.583 -11.188 17.672 1.00 93.44 139 TRP A C 1
ATOM 1080 O O . TRP A 1 139 ? -15.456 -10.958 18.509 1.00 93.44 139 TRP A O 1
ATOM 1090 N N . ALA A 1 140 ? -14.714 -12.139 16.745 1.00 93.38 140 ALA A N 1
ATOM 1091 C CA . ALA A 1 140 ? -15.907 -12.968 16.639 1.00 93.38 140 ALA A CA 1
ATOM 1092 C C . ALA A 1 140 ? -16.166 -13.761 17.932 1.00 93.38 140 ALA A C 1
ATOM 1094 O O . ALA A 1 140 ? -17.273 -13.741 18.471 1.00 93.38 140 ALA A O 1
ATOM 1095 N N . LYS A 1 141 ? -15.128 -14.396 18.490 1.00 92.25 141 LYS A N 1
ATOM 1096 C CA . LYS A 1 141 ? -15.217 -15.122 19.767 1.00 92.25 141 LYS A CA 1
ATOM 1097 C C . LYS A 1 141 ? -15.598 -14.207 20.933 1.00 92.25 141 LYS A C 1
ATOM 1099 O O . LYS A 1 141 ? -16.352 -14.639 21.799 1.00 92.25 141 LYS A O 1
ATOM 1104 N N . LEU A 1 142 ? -15.096 -12.972 20.975 1.00 92.19 142 LEU A N 1
ATOM 1105 C CA . LEU A 1 142 ? -15.440 -12.005 22.024 1.00 92.19 142 LEU A CA 1
ATOM 1106 C C . LEU A 1 142 ? -16.923 -11.635 21.999 1.00 92.19 142 LEU A C 1
ATOM 1108 O O . LEU A 1 142 ? -17.566 -11.679 23.045 1.00 92.19 142 LEU A O 1
ATOM 1112 N N . VAL A 1 143 ? -17.464 -11.317 20.819 1.00 93.44 143 VAL A N 1
ATOM 1113 C CA . VAL A 1 143 ? -18.892 -10.998 20.671 1.00 93.44 143 VAL A CA 1
ATOM 1114 C C . VAL A 1 143 ? -19.739 -12.206 21.067 1.00 93.44 143 VAL A C 1
ATOM 1116 O O . VAL A 1 143 ? -20.624 -12.081 21.908 1.00 93.44 143 VAL A O 1
ATOM 1119 N N . LEU A 1 144 ? -19.420 -13.387 20.529 1.00 91.69 144 LEU A N 1
ATOM 1120 C CA . LEU A 1 144 ? -20.191 -14.605 20.776 1.00 91.69 144 LEU A CA 1
ATOM 1121 C C . LEU A 1 144 ? -20.183 -15.041 22.243 1.00 91.69 144 LEU A C 1
ATOM 1123 O O . LEU A 1 144 ? -21.206 -15.507 22.726 1.00 91.69 144 LEU A O 1
ATOM 1127 N N . ARG A 1 145 ? -19.069 -14.871 22.966 1.00 89.88 145 ARG A N 1
ATOM 1128 C CA . ARG A 1 145 ? -18.993 -15.182 24.406 1.00 89.88 145 ARG A CA 1
ATOM 1129 C C . ARG A 1 145 ? -19.899 -14.299 25.258 1.00 89.88 145 ARG A C 1
ATOM 1131 O O . ARG A 1 145 ? -20.350 -14.737 26.309 1.00 89.88 145 ARG A O 1
ATOM 1138 N N . GLU A 1 146 ? -20.124 -13.059 24.838 1.00 86.56 146 GLU A N 1
ATOM 1139 C CA . GLU A 1 146 ? -20.999 -12.130 25.554 1.00 86.56 146 GLU A CA 1
ATOM 1140 C C . GLU A 1 146 ? -22.476 -12.377 25.203 1.00 86.56 146 GLU A C 1
ATOM 1142 O O . GLU A 1 146 ? -23.353 -12.200 26.047 1.00 86.56 146 GLU A O 1
ATOM 1147 N N . THR A 1 147 ? -22.770 -12.799 23.969 1.00 82.75 147 THR A N 1
ATOM 1148 C CA . THR A 1 147 ? -24.150 -12.963 23.485 1.00 82.75 147 THR A CA 1
ATOM 1149 C C . THR A 1 147 ? -24.702 -14.379 23.622 1.00 82.75 147 THR A C 1
ATOM 1151 O O . THR A 1 147 ? -25.923 -14.541 23.651 1.00 82.75 147 THR A O 1
ATOM 1154 N N . SER A 1 148 ? -23.847 -15.399 23.729 1.00 79.88 148 SER A N 1
ATOM 1155 C CA . SER A 1 148 ? -24.256 -16.798 23.817 1.00 79.88 148 SER A CA 1
ATOM 1156 C C . SER A 1 148 ? -23.337 -17.621 24.736 1.00 79.88 148 SER A C 1
ATOM 1158 O O . SER A 1 148 ? -22.116 -17.542 24.629 1.00 79.88 148 SER A O 1
ATOM 1160 N N . PRO A 1 149 ? -23.890 -18.484 25.607 1.00 76.25 149 PRO A N 1
ATOM 1161 C CA . PRO A 1 149 ? -23.099 -19.338 26.496 1.00 76.25 149 PRO A CA 1
ATOM 1162 C C . PRO A 1 149 ? -22.463 -20.562 25.804 1.00 76.25 149 PRO A C 1
ATOM 1164 O O . PRO A 1 149 ? -21.893 -21.417 26.479 1.00 76.25 149 PRO A O 1
ATOM 1167 N N . SER A 1 150 ? -22.582 -20.699 24.479 1.00 81.75 150 SER A N 1
ATOM 1168 C CA . SER A 1 150 ? -22.019 -21.829 23.726 1.00 81.75 150 SER A CA 1
ATOM 1169 C C . SER A 1 150 ? -20.499 -21.735 23.550 1.00 81.75 150 SER A C 1
ATOM 1171 O O . SER A 1 150 ? -19.930 -20.649 23.450 1.00 81.75 150 SER A O 1
ATOM 1173 N N . ASP A 1 151 ? -19.837 -22.892 23.472 1.00 83.62 151 ASP A N 1
ATOM 1174 C CA . ASP A 1 151 ? -18.401 -22.965 23.205 1.00 83.62 151 ASP A CA 1
ATOM 1175 C C . ASP A 1 151 ? -18.118 -22.943 21.695 1.00 83.62 151 ASP A C 1
ATOM 1177 O O . ASP A 1 151 ? -18.532 -23.829 2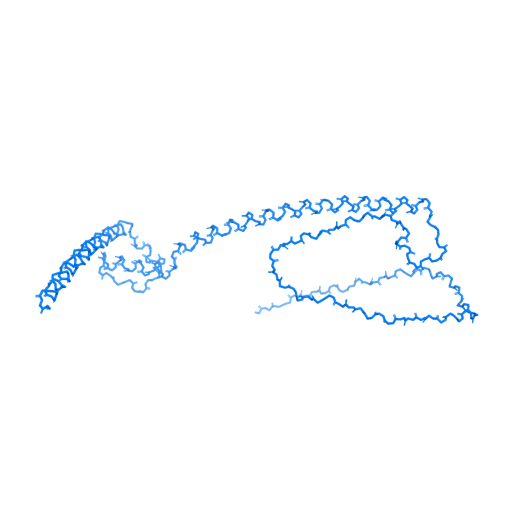0.947 1.00 83.62 151 ASP A O 1
ATOM 1181 N N . PHE A 1 152 ? -17.387 -21.919 21.255 1.00 85.19 152 PHE A N 1
ATOM 1182 C CA . PHE A 1 152 ? -16.987 -21.710 19.863 1.00 85.19 152 PHE A CA 1
ATOM 1183 C C . PHE A 1 152 ? -15.471 -21.855 19.650 1.00 85.19 152 PHE A C 1
ATOM 1185 O O . PHE A 1 152 ? -14.932 -21.408 18.636 1.00 85.19 152 PHE A O 1
ATOM 1192 N N . THR A 1 153 ? -14.747 -22.442 20.606 1.00 83.31 153 THR A N 1
ATOM 1193 C CA . THR A 1 153 ? -13.278 -22.559 20.569 1.00 83.31 153 THR A CA 1
ATOM 1194 C C . THR A 1 153 ? -12.749 -23.331 19.361 1.00 83.31 153 THR A C 1
ATOM 1196 O O . THR A 1 153 ? -11.678 -22.985 18.862 1.00 83.31 153 THR A O 1
ATOM 1199 N N . HIS A 1 154 ? -13.507 -24.312 18.864 1.00 87.12 154 HIS A N 1
ATOM 1200 C CA . HIS A 1 154 ? -13.101 -25.218 17.784 1.00 87.12 154 HIS A CA 1
ATOM 1201 C C . HIS A 1 154 ? -13.493 -24.772 16.367 1.00 87.12 154 HIS A C 1
ATOM 1203 O O . HIS A 1 154 ? -13.098 -25.423 15.402 1.00 87.12 154 HIS A O 1
ATOM 1209 N N . LEU A 1 155 ? -14.277 -23.701 16.220 1.00 89.75 155 LEU A N 1
ATOM 1210 C CA . LEU A 1 155 ? -14.721 -23.240 14.905 1.00 89.75 155 LEU A CA 1
ATOM 1211 C C . LEU A 1 155 ? -13.619 -22.463 14.175 1.00 89.75 155 LEU A C 1
ATOM 1213 O O . LEU A 1 155 ? -12.875 -21.691 14.787 1.00 89.75 155 LEU A O 1
ATOM 1217 N N . ASP A 1 156 ? -13.557 -22.636 12.852 1.00 93.25 156 ASP A N 1
ATOM 1218 C CA . ASP A 1 156 ? -12.726 -21.800 11.987 1.00 93.25 156 ASP A CA 1
ATOM 1219 C C . ASP A 1 156 ? -13.311 -20.381 11.851 1.00 93.25 156 ASP A C 1
ATOM 1221 O O . ASP A 1 156 ? -14.486 -20.129 12.141 1.00 93.25 156 ASP A O 1
ATOM 1225 N N . THR A 1 157 ? -12.491 -19.424 11.405 1.00 93.25 157 THR A N 1
ATOM 1226 C CA . THR A 1 157 ? -12.892 -18.011 11.281 1.00 93.25 157 THR A CA 1
ATOM 1227 C C . THR A 1 157 ? -14.133 -17.840 10.410 1.00 93.25 157 THR A C 1
ATOM 1229 O O . THR A 1 157 ? -15.022 -17.057 10.733 1.00 93.25 157 THR A O 1
ATOM 1232 N N . LYS A 1 158 ? -14.229 -18.602 9.315 1.00 94.56 158 LYS A N 1
ATOM 1233 C CA . LYS A 1 158 ? -15.358 -18.522 8.387 1.00 94.56 158 LYS A CA 1
ATOM 1234 C C . LYS A 1 158 ? -16.665 -18.960 9.050 1.00 94.56 158 LYS A C 1
ATOM 1236 O O . LYS A 1 158 ? -17.678 -18.281 8.895 1.00 94.56 158 LYS A O 1
ATOM 1241 N N . SER A 1 159 ? -16.644 -20.060 9.796 1.00 94.62 159 SER A N 1
ATOM 1242 C CA . SER A 1 159 ? -17.812 -20.573 10.513 1.00 94.62 159 SER A CA 1
ATOM 1243 C C . SER A 1 159 ? -18.200 -19.656 11.668 1.00 94.62 159 SER A C 1
ATOM 1245 O O . SER A 1 159 ? -19.384 -19.386 11.841 1.00 94.62 159 SER A O 1
ATOM 1247 N N . LEU A 1 160 ? -17.222 -19.112 12.406 1.00 93.31 160 LEU A N 1
ATOM 1248 C CA . LEU A 1 160 ? -17.463 -18.108 13.450 1.00 93.31 160 LEU A CA 1
ATOM 1249 C C . LEU A 1 160 ? -18.228 -16.902 12.900 1.00 93.31 160 LEU A C 1
ATOM 1251 O O . LEU A 1 160 ? -19.246 -16.515 13.465 1.00 93.31 160 LEU A O 1
ATOM 1255 N N . LEU A 1 161 ? -17.772 -16.348 11.774 1.00 93.44 161 LEU A N 1
ATOM 1256 C CA . LEU A 1 161 ? -18.423 -15.212 11.120 1.00 93.44 161 LEU A CA 1
ATOM 1257 C C . LEU A 1 161 ? -19.809 -15.556 10.573 1.00 93.44 161 LEU A C 1
ATOM 1259 O O . LEU A 1 161 ? -20.689 -14.705 10.588 1.00 93.44 161 LEU A O 1
ATOM 1263 N N . GLY A 1 162 ? -20.018 -16.791 10.113 1.00 93.50 162 GLY A N 1
ATOM 1264 C CA . GLY A 1 162 ? -21.320 -17.246 9.622 1.00 93.50 162 GLY A CA 1
ATOM 1265 C C . GLY A 1 162 ? -22.385 -17.376 10.716 1.00 93.50 162 GLY A C 1
ATOM 1266 O O . GLY A 1 162 ? -23.569 -17.221 10.432 1.00 93.50 162 GLY A O 1
ATOM 1267 N N . VAL A 1 163 ? -21.978 -17.649 11.959 1.00 92.12 163 VAL A N 1
ATOM 1268 C CA . VAL A 1 163 ? -22.888 -17.719 13.118 1.00 92.12 163 VAL A CA 1
ATOM 1269 C C . VAL A 1 163 ? -23.220 -16.325 13.660 1.00 92.12 163 VAL A C 1
ATOM 1271 O O . VAL A 1 163 ? -24.261 -16.132 14.287 1.00 92.12 163 VAL A O 1
ATOM 1274 N N . LEU A 1 164 ? -22.346 -15.354 13.410 1.00 92.69 164 LEU A N 1
ATOM 1275 C CA . LEU A 1 164 ? -22.392 -14.037 14.021 1.00 92.69 164 LEU A CA 1
ATOM 1276 C C . LEU A 1 164 ? -23.434 -13.134 13.359 1.00 92.69 164 LEU A C 1
ATOM 1278 O O . LEU A 1 164 ? -23.449 -12.966 12.139 1.00 92.69 164 LEU A O 1
ATOM 1282 N N . LYS A 1 165 ? -24.293 -12.508 14.167 1.00 93.38 165 LYS A N 1
ATOM 1283 C CA . LYS A 1 165 ? -25.327 -11.598 13.659 1.00 93.38 165 LYS A CA 1
ATOM 1284 C C . LYS A 1 165 ? -24.901 -10.143 13.784 1.00 93.38 165 LYS A C 1
ATOM 1286 O O . LYS A 1 165 ? -24.287 -9.741 14.771 1.00 93.38 165 LYS A O 1
ATOM 1291 N N . ILE A 1 166 ? -25.276 -9.320 12.809 1.00 93.44 166 ILE A N 1
ATOM 1292 C CA . ILE A 1 166 ? -24.945 -7.885 12.805 1.00 93.44 166 ILE A CA 1
ATOM 1293 C C . ILE A 1 166 ? -25.540 -7.182 14.033 1.00 93.44 166 ILE A C 1
ATOM 1295 O O . ILE A 1 166 ? -24.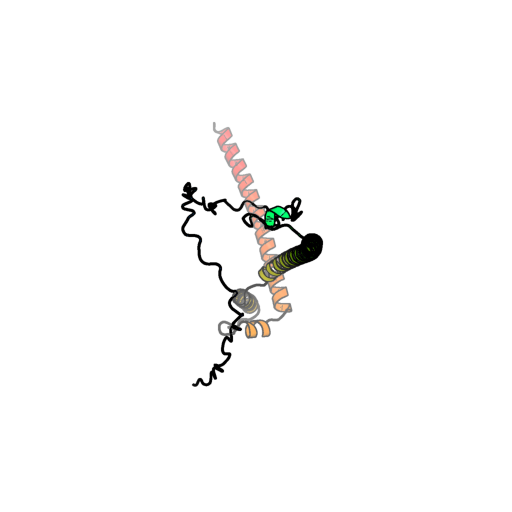885 -6.335 14.641 1.00 93.44 166 ILE A O 1
ATOM 1299 N N . GLU A 1 167 ? -26.741 -7.575 14.455 1.00 93.69 167 GLU A N 1
ATOM 1300 C CA . GLU A 1 167 ? -27.425 -7.007 15.619 1.00 93.69 167 GLU A CA 1
ATOM 1301 C C . GLU A 1 167 ? -26.690 -7.324 16.932 1.00 93.69 167 GLU A C 1
ATOM 1303 O O . GLU A 1 167 ? -26.726 -6.540 17.883 1.00 93.69 167 GLU A O 1
ATOM 1308 N N . GLU A 1 168 ? -26.010 -8.471 16.998 1.0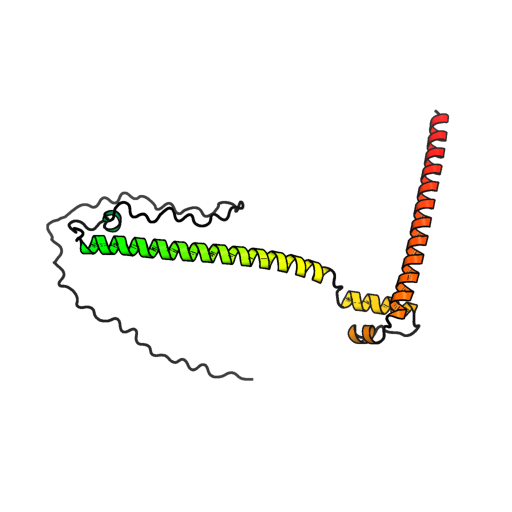0 92.62 168 GLU A N 1
ATOM 1309 C CA . GLU A 1 168 ? -25.177 -8.872 18.136 1.00 92.62 168 GLU A CA 1
ATOM 1310 C C . GLU A 1 168 ? -23.899 -8.025 18.198 1.00 92.62 168 GLU A C 1
ATOM 1312 O O . GLU A 1 168 ? -23.556 -7.525 19.270 1.00 92.62 168 GLU A O 1
ATOM 1317 N N . ILE A 1 169 ? -23.255 -7.768 17.050 1.00 94.44 169 ILE A N 1
ATOM 1318 C CA . ILE A 1 169 ? -22.081 -6.879 16.949 1.00 94.44 169 ILE A CA 1
ATOM 1319 C C . ILE A 1 169 ? -22.435 -5.464 17.394 1.00 94.44 169 ILE A C 1
ATOM 1321 O O . ILE A 1 169 ? -21.703 -4.859 18.180 1.00 94.44 169 ILE A O 1
ATOM 1325 N N . GLN A 1 170 ? -23.544 -4.922 16.890 1.00 95.31 170 GLN A N 1
ATOM 1326 C CA . GLN A 1 170 ? -23.976 -3.560 17.204 1.00 95.31 170 GLN A CA 1
ATOM 1327 C C . GLN A 1 170 ? -24.234 -3.407 18.700 1.00 95.31 170 GLN A C 1
ATOM 1329 O O . GLN A 1 170 ? -23.647 -2.540 19.343 1.00 95.31 170 GLN A O 1
ATOM 1334 N N . ARG A 1 171 ? -25.010 -4.325 19.282 1.00 93.81 171 ARG A N 1
ATOM 1335 C CA . ARG A 1 171 ? -25.301 -4.330 20.719 1.00 93.81 171 ARG A CA 1
ATOM 1336 C C . ARG A 1 171 ? -24.038 -4.431 21.567 1.00 93.81 171 ARG A C 1
ATOM 1338 O O . ARG A 1 171 ? -23.889 -3.673 22.524 1.00 93.81 171 ARG A O 1
ATOM 1345 N N . PHE A 1 172 ? -23.134 -5.346 21.217 1.00 94.44 172 PHE A N 1
ATOM 1346 C CA . PHE A 1 172 ? -21.856 -5.501 21.908 1.00 94.44 172 PHE A CA 1
ATOM 1347 C C . PHE A 1 172 ? -21.037 -4.207 21.838 1.00 94.44 172 PHE A C 1
ATOM 1349 O O . PHE A 1 172 ? -20.520 -3.735 22.849 1.00 94.44 172 PHE A O 1
ATOM 1356 N N . THR A 1 173 ? -20.975 -3.590 20.658 1.00 95.00 173 THR A N 1
ATOM 1357 C CA . THR A 1 173 ? -20.249 -2.336 20.432 1.00 95.00 173 THR A CA 1
ATOM 1358 C C . THR A 1 173 ? -20.826 -1.199 21.271 1.00 95.00 173 THR A C 1
ATOM 1360 O O . THR A 1 173 ? -20.074 -0.498 21.945 1.00 95.00 173 THR A O 1
ATOM 1363 N N . ASP A 1 174 ? -22.147 -1.031 21.285 1.00 96.06 174 ASP A N 1
ATOM 1364 C CA . ASP A 1 174 ? -22.818 0.026 22.047 1.00 96.06 174 ASP A CA 1
ATOM 1365 C C . ASP A 1 174 ? -22.634 -0.159 23.557 1.00 96.06 174 ASP A C 1
ATOM 1367 O O . ASP A 1 174 ? -22.350 0.800 24.281 1.00 96.06 174 ASP A O 1
ATOM 1371 N N . GLN A 1 175 ? -22.711 -1.403 24.037 1.00 94.69 175 GLN A N 1
ATOM 1372 C CA . GLN A 1 175 ? -22.432 -1.738 25.430 1.00 94.69 175 GLN A CA 1
ATOM 1373 C C . GLN A 1 175 ? -20.988 -1.387 25.809 1.00 94.69 175 GLN A C 1
ATOM 1375 O O . GLN A 1 175 ? -20.773 -0.712 26.817 1.00 94.69 175 GLN A O 1
ATOM 1380 N N . LYS A 1 176 ? -19.990 -1.800 25.015 1.00 95.25 176 LYS A N 1
ATOM 1381 C CA . LYS A 1 176 ? -18.579 -1.503 25.315 1.00 95.25 176 LYS A CA 1
ATOM 1382 C C . LYS A 1 176 ? -18.276 -0.006 25.207 1.00 95.25 176 LYS A C 1
ATOM 1384 O O . LYS A 1 176 ? -17.599 0.514 26.087 1.00 95.25 176 LYS A O 1
ATOM 1389 N N . LYS A 1 177 ? -18.841 0.714 24.230 1.00 96.94 177 LYS A N 1
ATOM 1390 C CA . LYS A 1 177 ? -18.739 2.185 24.141 1.00 96.94 177 LYS A CA 1
ATOM 1391 C C . LYS A 1 177 ? -19.270 2.873 25.395 1.00 96.94 177 LYS A C 1
ATOM 1393 O O . LYS A 1 177 ? -18.614 3.762 25.926 1.00 96.94 177 LYS A O 1
ATOM 1398 N N . LYS A 1 178 ? -20.429 2.439 25.898 1.00 97.12 178 LYS A N 1
ATOM 1399 C CA . LYS A 1 178 ? -21.005 2.980 27.135 1.00 97.12 178 LYS A CA 1
ATOM 1400 C C . LYS A 1 178 ? -20.095 2.737 28.342 1.00 97.12 178 LYS A C 1
ATOM 1402 O O . LYS A 1 178 ? -19.916 3.640 29.154 1.00 97.12 178 LYS A O 1
ATOM 1407 N N . VAL A 1 179 ? -19.522 1.537 28.455 1.00 96.25 179 VAL A N 1
ATOM 1408 C CA . VAL A 1 179 ? -18.573 1.202 29.531 1.00 96.25 179 VAL A CA 1
ATOM 1409 C C . VAL A 1 179 ? -17.314 2.066 29.443 1.00 96.25 179 VAL A C 1
ATOM 1411 O O . VAL A 1 179 ? -16.900 2.609 30.462 1.00 96.25 179 VAL A O 1
ATOM 1414 N N . ILE A 1 180 ? -16.748 2.246 28.246 1.00 97.62 180 ILE A N 1
ATOM 1415 C CA . ILE A 1 180 ? -15.567 3.095 28.027 1.00 97.62 180 ILE A CA 1
ATOM 1416 C C . ILE A 1 180 ? -15.861 4.540 28.439 1.00 97.62 180 ILE A C 1
ATOM 1418 O O . ILE A 1 180 ? -15.137 5.078 29.268 1.00 97.62 180 ILE A O 1
ATOM 1422 N N . ALA A 1 181 ? -16.964 5.127 27.966 1.00 97.56 181 ALA A N 1
ATOM 1423 C CA . ALA A 1 181 ? -17.336 6.501 28.308 1.00 97.56 181 ALA A CA 1
ATOM 1424 C C . ALA A 1 181 ? -17.526 6.705 29.822 1.00 97.56 181 ALA A C 1
ATOM 1426 O O . ALA A 1 181 ? -17.130 7.725 30.383 1.00 97.56 181 ALA A O 1
ATOM 1427 N N . MET A 1 182 ? -18.109 5.717 30.509 1.00 97.19 182 MET A N 1
ATOM 1428 C CA . MET A 1 182 ? -18.246 5.751 31.966 1.00 97.19 182 MET A CA 1
ATOM 1429 C C . MET A 1 182 ? -16.880 5.684 32.665 1.00 97.19 182 MET A C 1
ATOM 1431 O O . MET A 1 182 ? -16.648 6.395 33.643 1.00 97.19 182 MET A O 1
ATOM 1435 N N . MET A 1 183 ? -15.973 4.846 32.163 1.00 97.62 183 MET A N 1
ATOM 1436 C CA . MET A 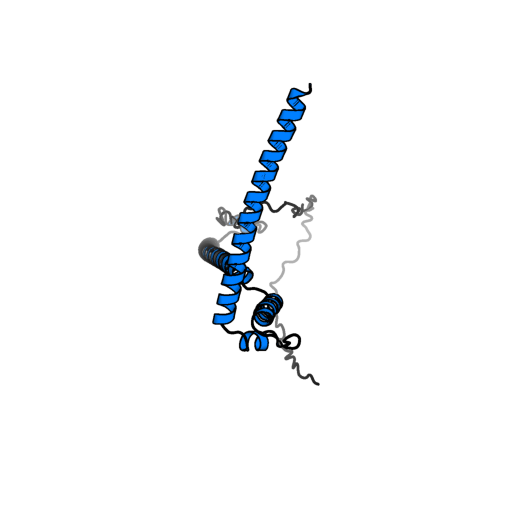1 183 ? -14.631 4.685 32.719 1.00 97.62 183 MET A CA 1
ATOM 1437 C C . MET A 1 183 ? -13.779 5.944 32.507 1.00 97.62 183 MET A C 1
ATOM 1439 O O . MET A 1 183 ? -13.110 6.380 33.437 1.00 97.62 183 MET A O 1
ATOM 1443 N N . GLU A 1 184 ? -13.876 6.579 31.338 1.00 97.00 184 GLU A N 1
ATOM 1444 C CA . GLU A 1 184 ? -13.237 7.865 31.029 1.00 97.00 184 GLU A CA 1
ATOM 1445 C C . GLU A 1 184 ? -13.732 8.982 31.954 1.00 97.00 184 GLU A C 1
ATOM 1447 O O . GLU A 1 184 ? -12.924 9.696 32.544 1.00 97.00 184 GLU A O 1
ATOM 1452 N N . ALA A 1 185 ? -15.049 9.099 32.154 1.00 96.69 185 ALA A N 1
ATOM 1453 C CA . ALA A 1 185 ? -15.616 10.086 33.074 1.00 96.69 185 ALA A CA 1
ATOM 1454 C C . ALA A 1 185 ? -15.135 9.869 34.518 1.00 96.69 185 ALA A C 1
ATOM 1456 O O . ALA A 1 185 ? -14.815 10.825 35.224 1.00 96.69 185 ALA A O 1
ATOM 1457 N N . THR A 1 186 ? -15.041 8.606 34.941 1.00 96.69 186 THR A N 1
ATOM 1458 C CA . THR A 1 186 ? -14.537 8.255 36.274 1.00 96.69 186 THR A CA 1
ATOM 1459 C C . THR A 1 186 ? -13.056 8.608 36.414 1.00 96.69 186 THR A C 1
ATOM 1461 O O . THR A 1 186 ? -12.673 9.175 37.431 1.00 96.69 186 THR A O 1
ATOM 1464 N N . ALA A 1 187 ? -12.242 8.343 35.385 1.00 96.38 187 ALA A N 1
ATOM 1465 C CA . ALA A 1 187 ? -10.815 8.665 35.375 1.00 96.38 187 ALA A CA 1
ATOM 1466 C C . ALA A 1 187 ? -10.551 10.180 35.465 1.00 96.38 187 ALA A C 1
ATOM 1468 O O . ALA A 1 187 ? -9.669 10.618 36.204 1.00 96.38 187 ALA A O 1
ATOM 1469 N N . VAL A 1 188 ? -11.340 10.995 34.756 1.00 96.94 188 VAL A N 1
ATOM 1470 C CA . VAL A 1 188 ? -11.249 12.464 34.832 1.00 96.94 188 VAL A CA 1
ATOM 1471 C C . VAL A 1 188 ? -11.568 12.961 36.241 1.00 96.94 188 VAL A C 1
ATOM 1473 O O . VAL A 1 188 ? -10.840 13.795 36.780 1.00 96.94 188 VAL A O 1
ATOM 1476 N N . GLU A 1 189 ? -12.622 12.428 36.859 1.00 95.56 189 GLU A N 1
ATOM 1477 C CA . GLU A 1 189 ? -13.013 12.811 38.216 1.00 95.56 189 GLU A CA 1
ATOM 1478 C C . GLU A 1 189 ? -11.958 12.401 39.254 1.00 95.56 189 GLU A C 1
ATOM 1480 O O . GLU A 1 189 ? -11.651 13.179 40.157 1.00 95.56 189 GLU A O 1
ATOM 1485 N N . THR A 1 190 ? -11.354 11.214 39.119 1.00 95.75 190 THR A N 1
ATOM 1486 C CA . THR A 1 190 ? -10.262 10.784 40.006 1.00 95.75 190 THR A CA 1
ATOM 1487 C C . THR A 1 190 ? -9.032 11.674 39.861 1.00 95.75 190 THR A C 1
ATOM 1489 O O . THR A 1 190 ? -8.518 12.145 40.870 1.00 95.75 190 THR A O 1
ATOM 1492 N N . CYS A 1 191 ? -8.612 12.005 38.634 1.00 94.19 191 CYS A N 1
ATOM 1493 C CA . CYS A 1 191 ? -7.467 12.896 38.422 1.00 94.19 191 CYS A CA 1
ATOM 1494 C C . CYS A 1 191 ? -7.712 14.306 38.972 1.00 94.19 191 CYS A C 1
ATOM 1496 O O . CYS A 1 191 ? -6.790 14.939 39.486 1.00 94.19 191 CYS A O 1
ATOM 1498 N N . LYS A 1 192 ? -8.950 14.806 38.886 1.00 95.56 192 LYS A N 1
ATOM 1499 C CA . LYS A 1 192 ? -9.319 16.104 39.456 1.00 95.56 192 LYS A CA 1
ATOM 1500 C C . LYS A 1 192 ? -9.189 16.104 40.981 1.00 95.56 192 LYS A C 1
ATOM 1502 O O . LYS A 1 192 ? -8.560 17.005 41.526 1.00 95.56 192 LYS A O 1
ATOM 1507 N N . LYS A 1 193 ? -9.737 15.088 41.653 1.00 94.75 193 LYS A N 1
ATOM 1508 C CA . LYS A 1 193 ? -9.648 14.961 43.117 1.00 94.75 193 LYS A CA 1
ATOM 1509 C C . LYS A 1 193 ? -8.208 14.831 43.595 1.00 94.75 193 LYS A C 1
ATOM 1511 O O . LYS A 1 193 ? -7.818 15.524 44.524 1.00 94.75 193 LYS A O 1
ATOM 1516 N N . GLU A 1 194 ? -7.401 14.019 42.917 1.00 94.12 194 GLU A N 1
ATOM 1517 C CA . GLU A 1 194 ? -5.976 13.872 43.237 1.00 94.12 194 GLU A CA 1
ATOM 1518 C C . GLU A 1 194 ? -5.202 15.194 43.086 1.00 94.12 194 GLU A C 1
ATOM 1520 O O . GLU A 1 194 ? -4.316 15.490 43.888 1.00 94.12 194 GLU A O 1
ATOM 1525 N N . ALA A 1 195 ? -5.535 16.015 42.084 1.00 94.00 195 ALA A N 1
ATOM 1526 C CA . ALA A 1 195 ? -4.924 17.331 41.902 1.00 94.00 195 ALA A CA 1
ATOM 1527 C C . ALA A 1 195 ? -5.333 18.326 43.003 1.00 94.00 195 ALA A C 1
ATOM 1529 O O . ALA A 1 195 ? -4.488 19.073 43.499 1.00 94.00 195 ALA A O 1
ATOM 1530 N N . GLU A 1 196 ? -6.606 18.319 43.406 1.00 93.75 196 GLU A N 1
ATOM 1531 C CA . GLU A 1 196 ? -7.112 19.131 44.519 1.00 93.75 196 GLU A CA 1
ATOM 1532 C C . GLU A 1 196 ? -6.454 18.724 45.849 1.00 93.75 196 GLU A C 1
ATOM 1534 O O . GLU A 1 196 ? -5.951 19.581 46.577 1.00 93.75 196 GLU A O 1
ATOM 1539 N N . GLU A 1 197 ? -6.369 17.423 46.139 1.00 92.56 197 GLU A N 1
ATOM 1540 C CA . GLU A 1 197 ? -5.692 16.889 47.329 1.00 92.56 197 GLU A CA 1
ATOM 1541 C C . GLU A 1 197 ? -4.202 17.245 47.358 1.00 92.56 197 GLU A C 1
ATOM 1543 O O . GLU A 1 197 ? -3.685 17.660 48.399 1.00 92.56 197 GLU A O 1
ATOM 1548 N N . ARG A 1 198 ? -3.508 17.152 46.216 1.00 91.31 198 ARG A N 1
ATOM 1549 C CA . ARG A 1 198 ? -2.103 17.567 46.116 1.00 91.31 198 ARG A CA 1
ATOM 1550 C C . ARG A 1 198 ? -1.936 19.059 46.408 1.00 91.31 198 ARG A C 1
ATOM 1552 O O . ARG A 1 198 ? -1.061 19.416 47.191 1.00 91.31 198 ARG A O 1
ATOM 1559 N N . GLY A 1 199 ? -2.789 19.914 45.843 1.00 90.00 199 GLY A N 1
ATOM 1560 C CA . GLY A 1 199 ? -2.755 21.353 46.118 1.00 90.00 199 GLY A CA 1
ATOM 1561 C C . GLY A 1 199 ? -3.000 21.679 47.596 1.00 90.00 199 GLY A C 1
ATOM 1562 O O . GLY A 1 199 ? -2.333 22.546 48.162 1.00 90.00 199 GLY A O 1
ATOM 1563 N N . HIS A 1 200 ? -3.906 20.949 48.255 1.00 89.00 200 HIS A N 1
ATOM 1564 C CA . HIS A 1 200 ? -4.143 21.093 49.693 1.00 89.00 200 HIS A CA 1
ATOM 1565 C C . HIS A 1 200 ? -2.925 20.703 50.542 1.00 89.00 200 HIS A C 1
ATOM 1567 O O . HIS A 1 200 ? -2.593 21.424 51.485 1.00 89.00 200 HIS A O 1
ATOM 1573 N N . LEU A 1 201 ? -2.248 19.602 50.205 1.00 89.44 201 LEU A N 1
ATOM 1574 C CA . LEU A 1 201 ? -1.031 19.168 50.896 1.00 89.44 201 LEU A CA 1
ATOM 1575 C C . LEU A 1 201 ? 0.123 20.162 50.703 1.00 89.44 201 LEU A C 1
ATOM 1577 O O . LEU A 1 201 ? 0.802 20.495 51.670 1.00 89.44 201 LEU A O 1
ATOM 1581 N N . GLU A 1 202 ? 0.315 20.690 49.491 1.00 86.75 202 GLU A N 1
ATOM 1582 C CA . GLU A 1 202 ? 1.341 21.705 49.206 1.00 86.75 202 GLU A CA 1
ATOM 1583 C C . GLU A 1 202 ? 1.127 22.986 50.031 1.00 86.75 202 GLU A C 1
ATOM 1585 O O . GLU A 1 202 ? 2.075 23.524 50.602 1.00 86.75 202 GLU A O 1
ATOM 1590 N N . MET A 1 203 ? -0.124 23.441 50.169 1.00 86.38 203 MET A N 1
ATOM 1591 C CA . MET A 1 203 ? -0.467 24.573 51.036 1.00 86.38 203 MET A CA 1
ATOM 1592 C C . MET A 1 203 ? -0.204 24.308 52.523 1.00 86.38 203 MET A C 1
ATOM 1594 O O . MET A 1 203 ? 0.143 25.244 53.241 1.00 86.38 203 MET A O 1
ATOM 1598 N N . GLN A 1 204 ? -0.409 23.083 53.015 1.00 83.12 204 GLN A N 1
ATOM 1599 C CA . GLN A 1 204 ? -0.097 22.751 54.411 1.00 83.12 204 GLN A CA 1
ATOM 1600 C C . GLN A 1 204 ? 1.410 22.797 54.660 1.00 83.12 204 GLN A C 1
ATOM 1602 O O . GLN A 1 204 ? 1.836 23.464 55.595 1.00 83.12 204 GLN A O 1
ATOM 1607 N N . VAL A 1 205 ? 2.209 22.197 53.773 1.00 83.38 205 VAL A N 1
ATOM 1608 C CA . VAL A 1 205 ? 3.676 22.215 53.879 1.00 83.38 205 VAL A CA 1
ATOM 1609 C C . VAL A 1 205 ? 4.223 23.646 53.850 1.00 83.38 205 VAL A C 1
ATOM 1611 O O . VAL A 1 205 ? 5.060 23.993 54.673 1.00 83.38 205 VAL A O 1
ATOM 1614 N N . ALA A 1 206 ? 3.714 24.507 52.963 1.00 79.38 206 ALA A N 1
ATOM 1615 C CA . ALA A 1 206 ? 4.179 25.892 52.844 1.00 79.38 206 ALA A CA 1
ATOM 1616 C C . ALA A 1 206 ? 3.807 26.806 54.031 1.00 79.38 206 ALA A C 1
ATOM 1618 O O . ALA A 1 206 ? 4.380 27.882 54.159 1.00 79.38 206 ALA A O 1
ATOM 1619 N N . ASN A 1 207 ? 2.834 26.425 54.866 1.00 75.25 207 ASN A N 1
ATOM 1620 C CA . ASN A 1 207 ? 2.448 27.185 56.064 1.00 75.25 207 ASN A CA 1
ATOM 1621 C C . ASN A 1 207 ? 3.137 26.678 57.347 1.00 75.25 207 ASN A C 1
ATOM 1623 O O . ASN A 1 207 ? 2.978 27.302 58.397 1.00 75.25 207 ASN A O 1
ATOM 1627 N N . GLU A 1 208 ? 3.844 25.545 57.285 1.00 68.31 208 GLU A N 1
ATOM 1628 C CA . GLU A 1 208 ? 4.575 24.948 58.413 1.00 68.31 208 GLU A CA 1
ATOM 1629 C C . GLU A 1 208 ? 6.080 25.309 58.429 1.00 68.31 208 GLU A C 1
ATOM 1631 O O . GLU A 1 208 ? 6.766 24.976 59.398 1.00 68.31 208 GLU A O 1
ATOM 1636 N N . GLU A 1 209 ? 6.576 26.027 57.409 1.00 49.31 209 GLU A N 1
ATOM 1637 C CA . GLU A 1 209 ? 7.896 26.699 57.369 1.00 49.31 209 GLU A CA 1
ATOM 1638 C C . GLU A 1 209 ? 7.816 28.175 57.799 1.00 49.31 209 GLU A C 1
ATOM 1640 O O . GLU A 1 209 ? 8.756 28.630 58.496 1.00 49.31 209 GLU A O 1
#

Radius of gyration: 41.47 Å; chains: 1; bounding box: 89×66×110 Å

pLDDT: mean 77.99, std 20.04, range [35.69, 98.12]

Sequence (209 aa):
MEEALFKVVLCSTNHIPSGRQLPRTPPMTSVKKHLDFKDVEPVMPNNNAEADGDVQVLRCSSLKIENPYTMLKGMKGYHLTPDDLNFIKKKAEDEHEELAEIQALLKMDVKMLELALASRVTTQVTLSLVPSSDDLANWAKLVLRETSPSDFTHLDTKSLLGVLKIEEIQRFTDQKKKVIAMMEATAVETCKKEAEERGHLEMQVANEE

Organism: Gambusia affinis (NCBI:txid33528)

Foldseek 3Di:
DDDDDDDDPDDDDPDDPPDPDDDDDPPDPPDPDDDDDDDPDPDDDDPPDDDDDDPPPPCPPDPPCVDPCVVVVPVPPDDQDPVNVVVVVVVSVVVVVVVVVVVVVVVVVVVVVVVVVVVVVVVVVVVVPDDDLVVLQVLLVVLCVVVDVDDPPPDHSVVSVVVDDPVSVVVVVVVVVVVVVVVVVVVVVVVVVVVVVVVVVVVVVVVVD

Secondary structure (DSSP, 8-state):
---------------------PPPPPP-TT----------------------S------------S-GGGGGTT-TT----HHHHHHHHHHHHHHHHHHHHHHHHHHHHHHHHHHHHHHHHHHHHHHHTSPPHHHHHHHHHHHHHHH--S--TT--HHHHHHH--HHHHHHHHHHHHHHHHHHHHHHHHHHHHHHHHHHHHHHHHHH--